Protein AF-A0A380BJI6-F1 (afdb_monomer_lite)

Sequence (217 aa):
MNLPAFIRQFYQIQSCYGITYAREGDQVRLEYCRLKLEKDSLHIAETGMATSWQELSKKLEPKVPIALQVGGKQVLVKEVNYISEIGTAEILEIFPNFSEESFYFSVHKGQHMSWVALVRRNVVDQLIEEITASGNTVVQLYIGPFVYNAVLSQINKYNGHYIVDGHTIQIDKETKEWLSYSYSRGAIEKIYNKDRNTGYRSAISGSVCSRFLLSDV

Organism: Sphingobacterium spiritivorum (NCBI:txid258)

Structure (mmCIF, N/CA/C/O backbone):
data_AF-A0A380BJI6-F1
#
_entry.id   AF-A0A380BJI6-F1
#
loop_
_atom_site.group_PDB
_atom_site.id
_atom_site.type_symbol
_atom_site.label_atom_id
_atom_site.label_alt_id
_atom_site.label_comp_id
_atom_site.label_asym_id
_atom_site.label_entity_id
_atom_site.label_seq_id
_atom_site.pdbx_PDB_ins_code
_atom_site.Cartn_x
_atom_site.Cartn_y
_atom_site.Cartn_z
_atom_site.occupancy
_atom_site.B_iso_or_equiv
_atom_site.auth_seq_id
_atom_site.auth_comp_id
_atom_site.auth_asym_id
_atom_site.auth_atom_id
_atom_site.pdbx_PDB_model_num
ATOM 1 N N . MET A 1 1 ? 2.911 23.820 7.865 1.00 39.47 1 MET A N 1
ATOM 2 C CA . MET A 1 1 ? 2.560 24.800 8.918 1.00 39.47 1 MET A CA 1
ATOM 3 C C . MET A 1 1 ? 2.493 24.011 10.219 1.00 39.47 1 MET A C 1
ATOM 5 O O . MET A 1 1 ? 1.664 23.122 10.299 1.00 39.47 1 MET A O 1
ATOM 9 N N . ASN A 1 2 ? 3.415 24.218 11.166 1.00 44.91 2 ASN A N 1
ATOM 10 C CA . ASN A 1 2 ? 3.464 23.406 12.389 1.00 44.91 2 ASN A CA 1
ATOM 11 C C . ASN A 1 2 ? 2.309 23.788 13.321 1.00 44.91 2 ASN A C 1
ATOM 13 O O . ASN A 1 2 ? 2.279 24.902 13.841 1.00 44.91 2 ASN A O 1
ATOM 17 N N . LEU A 1 3 ? 1.361 22.870 13.517 1.00 48.94 3 LEU A N 1
ATOM 18 C CA . LEU A 1 3 ? 0.283 23.046 14.485 1.00 48.94 3 LEU A CA 1
ATOM 19 C C . LEU A 1 3 ? 0.845 23.027 15.920 1.00 48.94 3 LEU A C 1
ATOM 21 O O . LEU A 1 3 ? 1.650 22.145 16.238 1.00 48.94 3 LEU A O 1
ATOM 25 N N . PRO A 1 4 ? 0.410 23.952 16.797 1.00 62.53 4 PRO A N 1
ATOM 26 C CA . PRO A 1 4 ? 0.729 23.925 18.222 1.00 62.53 4 PRO A CA 1
ATOM 27 C C . PRO A 1 4 ? 0.398 22.568 18.862 1.00 62.53 4 PRO A C 1
ATOM 29 O O . PRO A 1 4 ? -0.641 21.979 18.564 1.00 62.53 4 PRO A O 1
ATOM 32 N N . ALA A 1 5 ? 1.242 22.095 19.785 1.00 58.75 5 ALA A N 1
ATOM 33 C CA . ALA A 1 5 ? 1.109 20.776 20.421 1.00 58.75 5 ALA A CA 1
ATOM 34 C C . ALA A 1 5 ? -0.268 20.528 21.071 1.00 58.75 5 ALA A C 1
ATOM 36 O O . ALA A 1 5 ? -0.782 19.415 21.012 1.00 58.75 5 ALA A O 1
ATOM 37 N N . PHE A 1 6 ? -0.909 21.567 21.617 1.00 53.50 6 PHE A N 1
ATOM 38 C CA . PHE A 1 6 ? -2.250 21.443 22.197 1.00 53.50 6 PHE A CA 1
ATOM 39 C C . PHE A 1 6 ? -3.331 21.164 21.139 1.00 53.50 6 PHE A C 1
ATOM 41 O O . PHE A 1 6 ? -4.302 20.480 21.431 1.00 53.50 6 PHE A O 1
ATOM 48 N N . ILE A 1 7 ? -3.160 21.656 19.904 1.00 52.75 7 ILE A N 1
ATOM 49 C CA . ILE A 1 7 ? -4.093 21.400 18.798 1.00 52.75 7 ILE A CA 1
ATOM 50 C C . ILE A 1 7 ? -3.906 19.973 18.284 1.00 52.75 7 ILE A C 1
ATOM 52 O O . ILE A 1 7 ? -4.894 19.299 18.009 1.00 52.75 7 ILE A O 1
ATOM 56 N N . ARG A 1 8 ? -2.661 19.473 18.234 1.00 54.00 8 ARG A N 1
ATOM 57 C CA . ARG A 1 8 ? -2.361 18.086 17.830 1.00 54.00 8 ARG A CA 1
ATOM 58 C C . ARG A 1 8 ? -3.157 17.067 18.646 1.00 54.00 8 ARG A C 1
ATOM 60 O O . ARG A 1 8 ? -3.668 16.115 18.071 1.00 54.00 8 ARG A O 1
ATOM 67 N N . GLN A 1 9 ? -3.350 17.312 19.943 1.00 51.47 9 GLN A N 1
ATOM 68 C CA . GLN A 1 9 ? -4.112 16.427 20.831 1.00 51.47 9 GLN A CA 1
ATOM 69 C C . GLN A 1 9 ? -5.594 16.273 20.430 1.00 51.47 9 GLN A C 1
ATOM 71 O O . GLN A 1 9 ? -6.183 15.225 20.682 1.00 51.47 9 GLN A O 1
ATOM 76 N N . PHE A 1 10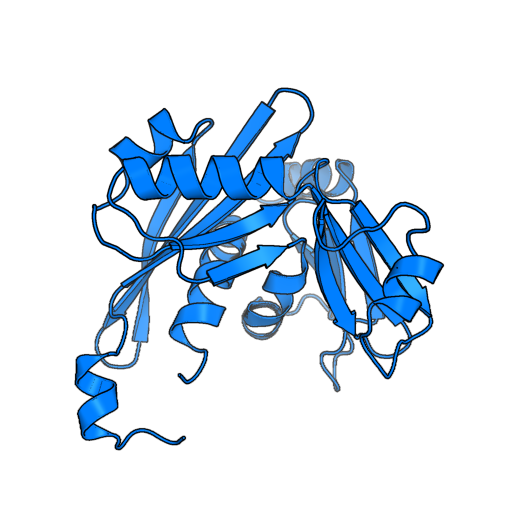 ? -6.191 17.270 19.764 1.00 52.81 10 PHE A N 1
ATOM 77 C CA . PHE A 1 10 ? -7.581 17.211 19.283 1.00 52.81 10 PHE A CA 1
ATOM 78 C C . PHE A 1 10 ? -7.733 16.550 17.904 1.00 52.81 10 PHE A C 1
ATOM 80 O O . PHE A 1 10 ? -8.835 16.132 17.557 1.00 52.81 10 PHE A O 1
ATOM 87 N N . TYR A 1 11 ? -6.648 16.435 17.130 1.00 58.66 11 TYR A N 1
ATOM 88 C CA . TYR A 1 11 ? -6.638 15.827 15.789 1.00 58.66 11 TYR A CA 1
ATOM 89 C C . TYR A 1 11 ? -5.866 14.502 15.731 1.00 58.66 11 TYR A C 1
ATOM 91 O O . TYR A 1 11 ? -5.755 13.894 14.666 1.00 58.66 11 TYR A O 1
ATOM 99 N N . GLN A 1 12 ? -5.331 14.036 16.862 1.00 69.19 12 GLN A N 1
ATOM 100 C CA . GLN A 1 12 ? -4.579 12.793 16.923 1.00 69.19 12 GLN A CA 1
ATOM 101 C C . GLN A 1 12 ? -5.522 11.606 16.749 1.00 69.19 12 GLN A C 1
ATOM 103 O O . GLN A 1 12 ? -6.410 11.351 17.568 1.00 69.19 12 GLN A O 1
ATOM 108 N N . ILE A 1 13 ? -5.308 10.865 15.669 1.00 76.12 13 ILE A N 1
ATOM 109 C CA . ILE A 1 13 ? -6.070 9.665 15.356 1.00 76.12 13 ILE A CA 1
ATOM 110 C C . ILE A 1 13 ? -5.720 8.597 16.392 1.00 76.12 13 ILE A C 1
ATOM 112 O O . ILE A 1 13 ? -4.621 8.054 16.405 1.00 76.12 13 ILE A O 1
ATOM 116 N N . GLN A 1 14 ? -6.672 8.302 17.276 1.00 85.56 14 GLN A N 1
ATOM 117 C CA . GLN A 1 14 ? -6.492 7.329 18.360 1.00 85.56 14 GLN A CA 1
ATOM 118 C C . GLN A 1 14 ? -6.626 5.883 17.874 1.00 85.56 14 GLN A C 1
ATOM 120 O O . GLN A 1 14 ? -6.184 4.947 18.535 1.00 85.56 14 GLN A O 1
ATOM 125 N N . SER A 1 15 ? -7.259 5.674 16.719 1.00 89.38 15 SER A N 1
ATOM 126 C CA . SER A 1 15 ? -7.380 4.360 16.101 1.00 89.38 15 SER A CA 1
ATOM 127 C C . SER A 1 15 ? -7.515 4.476 14.593 1.00 89.38 15 SER A C 1
ATOM 129 O O . SER A 1 15 ? -8.185 5.377 14.098 1.00 89.38 15 SER A O 1
ATOM 131 N N . CYS A 1 16 ? -6.903 3.545 13.874 1.00 91.62 16 CYS A N 1
ATOM 132 C CA . CYS A 1 16 ? -6.998 3.437 12.426 1.00 91.62 16 CYS A CA 1
ATOM 133 C C . CYS A 1 16 ? -7.040 1.954 12.039 1.00 91.62 16 CYS A C 1
ATOM 135 O O . CYS A 1 16 ? -6.531 1.100 12.774 1.00 91.62 16 CYS A O 1
ATOM 137 N N . TYR A 1 17 ? -7.655 1.656 10.899 1.00 93.44 17 TYR A N 1
ATOM 138 C CA . TYR A 1 17 ? -7.498 0.380 10.214 1.00 93.44 17 TYR A CA 1
ATOM 139 C C . TYR A 1 17 ? -6.488 0.532 9.080 1.00 93.44 17 TYR A C 1
ATOM 141 O O . TYR A 1 17 ? -6.656 1.365 8.195 1.00 93.44 17 TYR A O 1
ATOM 149 N N . GLY A 1 18 ? -5.468 -0.314 9.059 1.00 92.81 18 GLY A N 1
ATOM 150 C CA . GLY A 1 18 ? -4.671 -0.552 7.869 1.00 92.81 18 GLY A CA 1
ATOM 151 C C . GLY A 1 18 ? -5.286 -1.716 7.116 1.00 92.81 18 GLY A C 1
ATOM 152 O O . GLY A 1 18 ? -5.509 -2.770 7.710 1.00 92.81 18 GLY A O 1
ATOM 153 N N . ILE A 1 19 ? -5.587 -1.524 5.836 1.00 93.62 19 ILE A N 1
ATOM 154 C CA . ILE A 1 19 ? -6.207 -2.536 4.982 1.00 93.62 19 ILE A CA 1
ATOM 155 C C . ILE A 1 19 ? -5.328 -2.752 3.760 1.00 93.62 19 ILE A C 1
ATOM 157 O O . ILE A 1 19 ? -4.955 -1.802 3.083 1.00 93.62 19 ILE A O 1
ATOM 161 N N . THR A 1 20 ? -5.016 -4.008 3.469 1.00 91.94 20 THR A N 1
ATOM 162 C CA . THR A 1 20 ? -4.341 -4.440 2.242 1.00 91.94 20 THR A CA 1
ATOM 163 C C . THR A 1 20 ? -5.366 -5.093 1.328 1.00 91.94 20 THR A C 1
ATOM 165 O O . THR A 1 20 ? -5.926 -6.132 1.673 1.00 91.94 20 THR A O 1
ATOM 168 N N . TYR A 1 21 ? -5.615 -4.488 0.169 1.00 93.44 21 TYR A N 1
ATOM 169 C CA . TYR A 1 21 ? -6.452 -5.030 -0.896 1.00 93.44 21 TYR A CA 1
ATOM 170 C C . TYR A 1 21 ? -5.574 -5.612 -2.001 1.00 93.44 21 TYR A C 1
ATOM 172 O O . TYR A 1 21 ? -4.863 -4.889 -2.701 1.00 93.44 21 TYR A O 1
ATOM 180 N N . ALA A 1 22 ? -5.656 -6.924 -2.196 1.00 9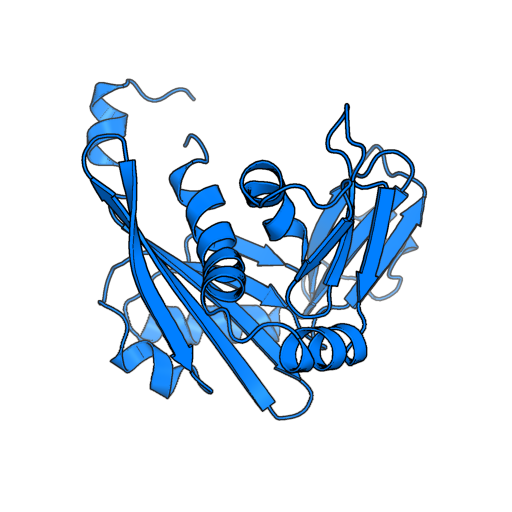0.62 22 ALA A N 1
ATOM 181 C CA . ALA A 1 22 ? -4.960 -7.626 -3.262 1.00 90.62 22 ALA A CA 1
ATOM 182 C C . ALA A 1 22 ? -5.947 -8.435 -4.104 1.00 90.62 22 ALA A C 1
ATOM 184 O O . ALA A 1 22 ? -6.807 -9.138 -3.572 1.00 90.62 22 ALA A O 1
ATOM 185 N N . ARG A 1 23 ? -5.793 -8.368 -5.428 1.00 88.06 23 ARG A N 1
ATOM 186 C CA . ARG A 1 23 ? -6.525 -9.221 -6.369 1.00 88.06 23 ARG A CA 1
ATOM 187 C C . ARG A 1 23 ? -5.568 -10.163 -7.084 1.00 88.06 23 ARG A C 1
ATOM 189 O O . ARG A 1 23 ? -4.557 -9.737 -7.641 1.00 88.06 23 ARG A O 1
ATOM 196 N N . GLU A 1 24 ? -5.931 -11.438 -7.103 1.00 82.62 24 GLU A N 1
ATOM 197 C CA . GLU A 1 24 ? -5.179 -12.535 -7.701 1.00 82.62 24 GLU A CA 1
ATOM 198 C C . GLU A 1 24 ? -6.067 -13.285 -8.704 1.00 82.62 24 GLU A C 1
ATOM 200 O O . GLU A 1 24 ? -6.676 -14.307 -8.390 1.00 82.62 24 GLU A O 1
ATOM 205 N N . GLY A 1 25 ? -6.162 -12.766 -9.933 1.00 82.06 25 GLY A N 1
ATOM 206 C CA . GLY A 1 25 ? -7.168 -13.236 -10.893 1.00 82.06 25 GLY A CA 1
ATOM 207 C C . GLY A 1 25 ? -8.563 -12.822 -10.428 1.00 82.06 25 GLY A C 1
ATOM 208 O O . GLY A 1 25 ? -8.782 -11.644 -10.155 1.00 82.06 25 GLY A O 1
ATOM 209 N N . ASP A 1 26 ? -9.470 -13.784 -10.275 1.00 84.06 26 ASP A N 1
ATOM 210 C CA . ASP A 1 26 ? -10.835 -13.520 -9.798 1.00 84.06 26 ASP A CA 1
ATOM 211 C C . ASP A 1 26 ? -10.943 -13.485 -8.266 1.00 84.06 26 ASP A C 1
ATOM 213 O O . ASP A 1 26 ? -11.976 -13.111 -7.713 1.00 84.06 26 ASP A O 1
ATOM 217 N N . GLN A 1 27 ? -9.876 -13.863 -7.555 1.00 87.50 27 GLN A N 1
ATOM 218 C CA . GLN A 1 27 ? -9.874 -13.896 -6.098 1.00 87.50 27 GLN A CA 1
ATOM 219 C C . GLN A 1 27 ? -9.461 -12.546 -5.522 1.00 87.50 27 GLN A C 1
ATOM 221 O O . GLN A 1 27 ? -8.402 -12.008 -5.849 1.00 87.50 27 GLN A O 1
ATOM 226 N N . VAL A 1 28 ? -10.288 -12.019 -4.623 1.00 90.94 28 VAL A N 1
ATOM 227 C CA . VAL A 1 28 ? -9.968 -10.854 -3.799 1.00 90.94 28 VAL A CA 1
ATOM 228 C C . VAL A 1 28 ? -9.528 -11.335 -2.424 1.00 90.94 28 VAL A C 1
ATOM 230 O O . VAL A 1 28 ? -10.147 -12.210 -1.820 1.00 90.94 28 VAL A O 1
ATOM 233 N N . ARG A 1 29 ? -8.455 -10.731 -1.921 1.00 90.75 29 ARG A N 1
ATOM 234 C CA . ARG A 1 29 ? -7.986 -10.894 -0.554 1.00 90.75 29 ARG A CA 1
ATOM 235 C C . ARG A 1 29 ? -7.866 -9.524 0.088 1.00 90.75 29 ARG A C 1
ATOM 237 O O . ARG A 1 29 ? -7.167 -8.647 -0.414 1.00 90.75 29 ARG A O 1
ATOM 244 N N . LEU A 1 30 ? -8.542 -9.385 1.215 1.00 92.06 30 LEU A N 1
ATOM 245 C CA . LEU A 1 30 ? -8.452 -8.246 2.102 1.00 92.06 30 LEU A CA 1
ATOM 246 C C . LEU A 1 30 ? -7.822 -8.712 3.406 1.00 92.06 30 LEU A C 1
ATOM 248 O O . LEU A 1 30 ? -8.355 -9.600 4.068 1.00 92.06 30 LEU A O 1
ATOM 252 N N . GLU A 1 31 ? -6.709 -8.105 3.779 1.00 91.31 31 GLU A N 1
ATOM 253 C CA . GLU A 1 31 ? -6.114 -8.262 5.104 1.00 91.31 31 GLU A CA 1
ATOM 254 C C . GLU A 1 31 ? -6.290 -6.941 5.848 1.00 91.31 31 GLU A C 1
ATOM 256 O O . GLU A 1 31 ? -6.207 -5.875 5.235 1.00 91.31 31 GLU A O 1
ATOM 261 N N . TYR A 1 32 ? -6.576 -6.995 7.148 1.00 92.00 32 TYR A N 1
ATOM 262 C CA . TYR A 1 32 ? -6.718 -5.785 7.950 1.00 92.00 32 TYR A CA 1
ATOM 263 C C . TYR A 1 32 ? -6.049 -5.909 9.314 1.00 92.00 32 TYR A C 1
ATOM 265 O O . TYR A 1 32 ? -5.904 -6.995 9.880 1.00 92.00 32 TYR A O 1
ATOM 273 N N . CYS A 1 33 ? -5.646 -4.760 9.845 1.00 91.69 33 CYS A N 1
ATOM 274 C CA . CYS A 1 33 ? -5.093 -4.603 11.179 1.00 91.69 33 CYS A CA 1
ATOM 275 C C . CYS A 1 33 ? -5.597 -3.287 11.752 1.00 91.69 33 CYS A C 1
ATOM 277 O O . CYS A 1 33 ? -5.439 -2.236 11.133 1.00 91.69 33 CYS A O 1
ATOM 279 N N . ARG A 1 34 ? -6.200 -3.346 12.933 1.00 92.31 34 ARG A N 1
ATOM 280 C CA . ARG A 1 34 ? -6.577 -2.170 13.695 1.00 92.31 34 ARG A CA 1
ATOM 281 C C . ARG A 1 34 ? -5.482 -1.848 14.685 1.00 92.31 34 ARG A C 1
ATOM 283 O O . ARG A 1 34 ? -5.206 -2.643 15.586 1.00 92.31 34 ARG A O 1
ATOM 290 N N . LEU A 1 35 ? -4.931 -0.651 14.567 1.00 89.06 35 LEU A N 1
ATOM 291 C CA . LEU A 1 35 ? -4.070 -0.096 15.596 1.00 89.06 35 LEU A CA 1
ATOM 292 C C . LEU A 1 35 ? -4.864 0.867 16.479 1.00 89.06 35 LEU A C 1
ATOM 294 O O . LEU A 1 35 ? -5.764 1.578 16.015 1.00 89.06 35 LEU A O 1
ATOM 298 N N . LYS A 1 36 ? -4.527 0.868 17.766 1.00 89.50 36 LYS A N 1
ATOM 299 C CA . LYS A 1 36 ? -4.969 1.855 18.748 1.00 89.50 36 LYS A CA 1
ATOM 300 C C . LYS A 1 36 ? -3.752 2.473 19.410 1.00 89.50 36 LYS A C 1
ATOM 302 O O . LYS A 1 36 ? -2.825 1.757 19.783 1.00 89.50 36 LYS A O 1
ATOM 307 N N . LEU A 1 37 ? -3.764 3.790 19.534 1.00 84.75 37 LEU A N 1
ATOM 308 C CA . LEU A 1 37 ? -2.822 4.506 20.369 1.00 84.75 37 LEU A CA 1
ATOM 309 C C . LEU A 1 37 ? -3.420 4.585 21.772 1.00 84.75 37 LEU A C 1
ATOM 311 O O . LEU A 1 37 ? -4.506 5.128 21.959 1.00 84.75 37 LEU A O 1
ATOM 315 N N . GLU A 1 38 ? -2.729 4.016 22.752 1.00 84.94 38 GLU A N 1
ATOM 316 C CA . GLU A 1 38 ? -3.106 4.136 24.157 1.00 84.94 38 GLU A CA 1
ATOM 317 C C . GLU A 1 38 ? -1.931 4.764 24.901 1.00 84.94 38 GLU A C 1
ATOM 319 O O . GLU A 1 38 ? -0.875 4.151 25.049 1.00 84.94 38 GLU A O 1
ATOM 324 N N . LYS A 1 39 ? -2.108 6.012 25.352 1.00 80.56 39 LYS A N 1
ATOM 325 C CA . LYS A 1 39 ? -1.018 6.855 25.870 1.00 80.56 39 LYS A CA 1
ATOM 326 C C . LYS A 1 39 ? 0.067 7.029 24.796 1.00 80.56 39 LYS A C 1
ATOM 328 O O . LYS A 1 39 ? -0.208 7.644 23.774 1.00 80.56 39 LYS A O 1
ATOM 333 N N . ASP A 1 40 ? 1.240 6.435 25.006 1.00 78.31 40 ASP A N 1
ATOM 334 C CA . ASP A 1 40 ? 2.404 6.521 24.119 1.00 78.31 40 ASP A CA 1
ATOM 335 C C . ASP A 1 40 ? 2.766 5.162 23.491 1.00 78.31 40 ASP A C 1
ATOM 337 O O . ASP A 1 40 ? 3.863 4.987 22.959 1.00 78.31 40 ASP A O 1
ATOM 341 N N . SER A 1 41 ? 1.866 4.172 23.558 1.00 78.31 41 SER A N 1
ATOM 342 C CA . SER A 1 41 ? 2.081 2.847 22.972 1.00 78.31 41 SER A CA 1
ATOM 343 C C . SER A 1 41 ? 1.045 2.501 21.908 1.00 78.31 41 SER A C 1
ATOM 345 O O . SER A 1 41 ? -0.158 2.713 22.066 1.00 78.31 41 SER A O 1
ATOM 347 N N . LEU A 1 42 ? 1.532 1.935 20.801 1.00 82.50 42 LEU A N 1
ATOM 348 C CA . LEU A 1 42 ? 0.699 1.355 19.755 1.00 82.50 42 LEU A CA 1
ATOM 349 C C . LEU A 1 42 ? 0.322 -0.078 20.126 1.00 82.50 42 LEU A C 1
ATOM 351 O O . LEU A 1 42 ? 1.186 -0.924 20.357 1.00 82.50 42 LEU A O 1
ATOM 355 N N . HIS A 1 43 ? -0.975 -0.356 20.111 1.00 84.62 43 HIS A N 1
ATOM 356 C CA . HIS A 1 43 ? -1.539 -1.672 20.358 1.00 84.62 43 HIS A CA 1
ATOM 357 C C . HIS A 1 43 ? -2.237 -2.190 19.107 1.00 84.62 43 HIS A C 1
ATOM 359 O O . HIS A 1 43 ? -3.022 -1.481 18.474 1.00 84.62 43 HIS A O 1
ATOM 365 N N . ILE A 1 44 ? -1.979 -3.453 18.771 1.00 87.88 44 ILE A N 1
ATOM 366 C CA . ILE A 1 44 ? -2.776 -4.178 17.783 1.00 87.88 44 ILE A CA 1
ATOM 367 C C . ILE A 1 44 ? -4.074 -4.583 18.479 1.00 87.88 44 ILE A C 1
ATOM 369 O O . ILE A 1 44 ? -4.079 -5.482 19.316 1.00 87.88 44 ILE A O 1
ATOM 373 N N . ALA A 1 45 ? -5.162 -3.890 18.155 1.00 90.62 45 ALA A N 1
ATOM 374 C CA . ALA A 1 45 ? -6.472 -4.146 18.740 1.00 90.62 45 ALA A CA 1
ATOM 375 C C . ALA A 1 45 ? -7.187 -5.308 18.043 1.00 90.62 45 ALA A C 1
ATOM 377 O O . ALA A 1 45 ? -7.904 -6.071 18.683 1.00 90.62 45 ALA A O 1
ATOM 378 N N . GLU A 1 46 ? -7.002 -5.436 16.730 1.00 89.62 46 GLU A N 1
ATOM 379 C CA . GLU A 1 46 ? -7.676 -6.452 15.928 1.00 89.62 46 GLU A CA 1
ATOM 380 C C . GLU A 1 46 ? -6.882 -6.745 14.656 1.00 89.62 46 GLU A C 1
ATOM 382 O O . GLU A 1 46 ? -6.241 -5.856 14.099 1.00 89.62 46 GLU A O 1
ATOM 387 N N . THR A 1 47 ? -6.948 -7.981 14.168 1.00 91.00 47 THR A N 1
ATOM 388 C CA . THR A 1 47 ? -6.463 -8.346 12.833 1.00 91.00 47 THR A CA 1
ATOM 389 C C . THR A 1 47 ? -7.392 -9.374 12.223 1.00 91.00 47 THR A C 1
ATOM 391 O O . THR A 1 47 ? -8.032 -10.140 12.946 1.00 91.00 47 THR A O 1
ATOM 394 N N . GLY A 1 48 ? -7.427 -9.444 10.901 1.00 89.56 48 GLY A N 1
ATOM 395 C CA . GLY A 1 48 ? -8.191 -10.482 10.241 1.00 89.56 48 GLY A CA 1
ATOM 396 C C . GLY A 1 48 ? -8.076 -10.437 8.733 1.00 89.56 48 GLY A C 1
ATOM 397 O O . GLY A 1 48 ? -7.255 -9.722 8.156 1.00 89.56 48 GLY A O 1
ATOM 398 N N . MET A 1 49 ? -8.922 -11.247 8.104 1.00 90.88 49 MET A N 1
ATOM 399 C CA . MET A 1 49 ? -9.019 -11.342 6.658 1.00 90.88 49 MET A CA 1
ATOM 400 C C . MET A 1 49 ? -10.481 -11.372 6.220 1.00 90.88 49 MET A C 1
ATOM 402 O O . MET A 1 49 ? -11.384 -11.733 6.988 1.00 90.88 49 MET A O 1
ATOM 406 N N . ALA A 1 50 ? -10.688 -11.005 4.966 1.00 93.69 50 ALA A N 1
ATOM 407 C CA . ALA A 1 50 ? -11.946 -11.127 4.260 1.00 93.69 50 ALA A CA 1
ATOM 408 C C . ALA A 1 50 ? -11.681 -11.388 2.774 1.00 93.69 50 ALA A C 1
ATOM 410 O O . ALA A 1 50 ? -10.611 -11.084 2.242 1.00 93.69 50 ALA A O 1
ATOM 411 N N . THR A 1 51 ? -12.675 -11.945 2.099 1.00 94.19 51 THR A N 1
ATOM 412 C CA . THR A 1 51 ? -12.617 -12.236 0.656 1.00 94.19 51 THR A CA 1
ATOM 413 C C . THR A 1 51 ? -13.379 -11.213 -0.185 1.00 94.19 51 THR A C 1
ATOM 415 O O . THR A 1 51 ? -13.329 -11.241 -1.410 1.00 94.19 51 THR A O 1
ATOM 418 N N . SER A 1 52 ? -14.083 -10.286 0.466 1.00 93.50 52 SER A N 1
ATOM 419 C CA . SER A 1 52 ? -14.842 -9.212 -0.175 1.00 93.50 52 SER A CA 1
ATOM 420 C C . SER A 1 52 ? -15.019 -8.024 0.772 1.00 93.50 52 SER A C 1
ATOM 422 O O . SER A 1 52 ? -14.958 -8.181 1.998 1.00 93.50 52 SER A O 1
ATOM 424 N N . TRP A 1 53 ? -15.266 -6.834 0.219 1.00 92.69 53 TRP A N 1
ATOM 425 C CA . TRP A 1 53 ? -15.549 -5.646 1.027 1.00 92.69 53 TRP A CA 1
ATOM 426 C C . TRP A 1 53 ? -16.851 -5.793 1.829 1.00 92.69 53 TRP A C 1
ATOM 428 O O . TRP A 1 53 ? -16.944 -5.363 2.976 1.00 92.69 53 TRP A O 1
ATOM 438 N N . GLN A 1 54 ? -17.847 -6.476 1.268 1.00 92.75 54 GLN A N 1
ATOM 439 C CA . GLN A 1 54 ? -19.131 -6.746 1.917 1.00 92.75 54 GLN A CA 1
ATOM 440 C C . GLN A 1 54 ? -18.972 -7.633 3.160 1.00 92.75 54 GLN A C 1
ATOM 442 O O . GLN A 1 54 ? -19.733 -7.507 4.118 1.00 92.75 54 GLN A O 1
ATOM 447 N N . GLU A 1 55 ? -17.998 -8.545 3.154 1.00 94.88 55 GLU A N 1
ATOM 448 C CA . GLU A 1 55 ? -17.649 -9.345 4.327 1.00 94.88 55 GLU A CA 1
ATOM 449 C C . GLU A 1 55 ? -16.865 -8.513 5.351 1.00 94.88 55 GLU A C 1
ATOM 451 O O . GLU A 1 55 ? -17.159 -8.577 6.545 1.00 94.88 55 GLU A O 1
ATOM 456 N N . LEU A 1 56 ? -15.887 -7.724 4.892 1.00 95.00 56 LEU A N 1
ATOM 457 C CA . LEU A 1 56 ? -15.031 -6.930 5.772 1.00 95.00 56 LEU A CA 1
ATOM 458 C C . LEU A 1 56 ? -15.796 -5.812 6.484 1.00 95.00 56 LEU A C 1
ATOM 460 O O . LEU A 1 56 ? -15.669 -5.669 7.694 1.00 95.00 56 LEU A O 1
ATOM 464 N N . SER A 1 57 ? -16.625 -5.058 5.764 1.00 93.94 57 SER A N 1
ATOM 465 C CA . SER A 1 57 ? -17.366 -3.906 6.303 1.00 93.94 57 SER A CA 1
ATOM 466 C C . SER A 1 57 ? -18.290 -4.269 7.468 1.00 93.94 57 SER A C 1
ATOM 468 O O . SER A 1 57 ? -18.512 -3.448 8.348 1.00 93.94 57 SER A O 1
ATOM 470 N N . LYS A 1 58 ? -18.763 -5.521 7.545 1.00 93.69 58 LYS A N 1
ATOM 471 C CA . LYS A 1 58 ? -19.539 -6.037 8.688 1.00 93.69 58 LYS A CA 1
ATOM 472 C C . LYS A 1 58 ? -18.708 -6.229 9.961 1.00 93.69 58 LYS A C 1
ATOM 474 O O . LYS A 1 58 ? -19.283 -6.327 11.040 1.00 93.69 58 LYS A O 1
ATOM 479 N N . LYS A 1 59 ? -17.385 -6.353 9.826 1.00 92.81 59 LYS A N 1
ATOM 480 C CA . LYS A 1 59 ? -16.430 -6.536 10.930 1.00 92.81 59 LYS A CA 1
ATOM 481 C C . LYS A 1 59 ? -15.837 -5.203 11.390 1.00 92.81 59 LYS A C 1
ATOM 483 O O . LYS A 1 59 ? -15.439 -5.087 12.542 1.00 92.81 59 LYS A O 1
ATOM 488 N N . LEU A 1 60 ? -15.771 -4.207 10.503 1.00 92.81 60 LEU A N 1
ATOM 489 C CA . LEU A 1 60 ? -15.169 -2.914 10.812 1.00 92.81 60 LEU A CA 1
ATOM 490 C C . LEU A 1 60 ? -16.078 -2.060 11.697 1.00 92.81 60 LEU A C 1
ATOM 492 O O . LEU A 1 60 ? -17.286 -1.960 11.495 1.00 92.81 60 LEU A O 1
ATOM 496 N N . GLU A 1 61 ? -15.458 -1.371 12.649 1.00 90.44 61 GLU A N 1
ATOM 497 C CA . GLU A 1 61 ? -16.134 -0.313 13.397 1.00 90.44 61 GLU A CA 1
ATOM 498 C C . GLU A 1 61 ? -16.342 0.908 12.477 1.00 90.44 61 GLU A C 1
ATOM 500 O O . GLU A 1 61 ? -15.377 1.378 11.853 1.00 90.44 61 GLU A O 1
ATOM 505 N N . PRO A 1 62 ? -17.574 1.437 12.365 1.00 86.31 62 PRO A N 1
ATOM 506 C CA . PRO A 1 62 ? -17.858 2.585 11.511 1.00 86.31 62 PRO A CA 1
ATOM 507 C C . PRO A 1 62 ? -17.105 3.830 11.994 1.00 86.31 62 PRO A C 1
ATOM 509 O O . PRO A 1 62 ? -16.796 3.963 13.177 1.00 86.31 62 PRO A O 1
ATOM 512 N N . LYS A 1 63 ? -16.837 4.776 11.083 1.00 86.19 63 LYS A N 1
ATOM 513 C CA . LYS A 1 63 ? -16.135 6.052 11.347 1.00 86.19 63 LYS A CA 1
ATOM 514 C C . LYS A 1 63 ? -14.678 5.945 11.815 1.00 86.19 63 LYS A C 1
ATOM 516 O O . LYS A 1 63 ? -14.031 6.977 11.981 1.00 86.19 63 LYS A O 1
ATOM 521 N N . VAL A 1 64 ? -14.128 4.745 11.992 1.00 89.94 64 VAL A N 1
ATOM 522 C CA . VAL A 1 64 ? -12.679 4.585 12.164 1.00 89.94 64 VAL A CA 1
ATOM 523 C C . VAL A 1 64 ? -12.010 4.821 10.802 1.00 89.94 64 VAL A C 1
ATOM 525 O O . VAL A 1 64 ? -12.445 4.216 9.812 1.00 89.94 64 VAL A O 1
ATOM 528 N N . PRO A 1 65 ? -10.992 5.698 10.719 1.00 91.75 65 PRO A N 1
ATOM 529 C CA . PRO A 1 65 ? -10.296 5.981 9.470 1.00 91.75 65 PRO A CA 1
ATOM 530 C C . PRO A 1 65 ? -9.544 4.755 8.948 1.00 91.75 65 PRO A C 1
ATOM 532 O O . PRO A 1 65 ? -9.099 3.903 9.722 1.00 91.75 65 PRO A O 1
ATOM 535 N N . ILE A 1 66 ? -9.396 4.691 7.626 1.00 93.56 66 ILE A N 1
ATOM 536 C CA . ILE A 1 66 ? -8.722 3.607 6.917 1.00 93.56 66 ILE A CA 1
ATOM 537 C C . ILE A 1 66 ? -7.502 4.150 6.172 1.00 93.56 66 ILE A C 1
ATOM 539 O O . ILE A 1 66 ? -7.610 5.044 5.332 1.00 93.56 66 ILE A O 1
ATOM 543 N N . ALA A 1 67 ? -6.348 3.549 6.433 1.00 93.12 67 ALA A N 1
ATOM 544 C CA . ALA A 1 67 ? -5.211 3.578 5.533 1.00 93.12 67 ALA A CA 1
ATOM 545 C C . ALA A 1 67 ? -5.308 2.353 4.609 1.00 93.12 67 ALA A C 1
ATOM 547 O O . ALA A 1 67 ? -5.342 1.212 5.071 1.00 93.12 67 ALA A O 1
ATOM 548 N N . LEU A 1 68 ? -5.395 2.585 3.304 1.00 94.06 68 LEU A N 1
ATOM 549 C CA . LEU A 1 68 ? -5.601 1.554 2.294 1.00 94.06 68 LEU A CA 1
ATOM 550 C C . LEU A 1 68 ? -4.316 1.336 1.501 1.00 94.06 68 LEU A C 1
ATOM 552 O O . LEU A 1 68 ? -3.742 2.276 0.961 1.00 94.06 68 LEU A O 1
ATOM 556 N N . GLN A 1 69 ? -3.891 0.089 1.375 1.00 94.31 69 GLN A N 1
ATOM 557 C CA . GLN A 1 69 ? -2.868 -0.331 0.435 1.00 94.31 69 GLN A CA 1
ATOM 558 C C . GLN A 1 69 ? -3.496 -1.194 -0.654 1.00 94.31 69 GLN A C 1
ATOM 560 O O . GLN A 1 69 ? -4.293 -2.086 -0.376 1.00 94.31 69 GLN A O 1
ATOM 565 N N . VAL A 1 70 ? -3.134 -0.915 -1.902 1.00 94.56 70 VAL A N 1
ATOM 566 C CA . VAL A 1 70 ? -3.553 -1.680 -3.074 1.00 94.56 70 VAL A CA 1
ATOM 567 C C . VAL A 1 70 ? -2.340 -2.428 -3.613 1.00 94.56 70 VAL A C 1
ATOM 569 O O . VAL A 1 70 ? -1.313 -1.821 -3.930 1.00 94.56 70 VAL A O 1
ATOM 572 N N . GLY A 1 71 ? -2.463 -3.750 -3.706 1.00 91.31 71 GLY A N 1
ATOM 573 C CA . GLY A 1 71 ? -1.424 -4.676 -4.152 1.00 91.31 71 GLY A CA 1
ATOM 574 C C . GLY A 1 71 ? -1.974 -5.800 -5.033 1.00 91.31 71 GLY A C 1
ATOM 575 O O . GLY A 1 71 ? -3.069 -5.697 -5.586 1.00 91.31 71 GLY A O 1
ATOM 576 N N . GLY A 1 72 ? -1.216 -6.890 -5.158 1.00 88.19 72 GLY A N 1
ATOM 577 C CA . GLY A 1 72 ? -1.552 -8.032 -6.018 1.00 88.19 72 GLY A CA 1
ATOM 578 C C . GLY A 1 72 ? -1.353 -7.755 -7.513 1.00 88.19 72 GLY A C 1
ATOM 579 O O . GLY A 1 72 ? -0.757 -6.751 -7.906 1.00 88.19 72 GLY A O 1
ATOM 580 N N . LYS A 1 73 ? -1.881 -8.637 -8.366 1.00 88.19 73 LYS A N 1
ATOM 581 C CA . LYS A 1 73 ? -1.667 -8.621 -9.831 1.00 88.19 73 LYS A CA 1
ATOM 582 C C . LYS A 1 73 ? -2.176 -7.386 -10.569 1.00 88.19 73 LYS A C 1
ATOM 584 O O . LYS A 1 73 ? -1.773 -7.145 -11.702 1.00 88.19 73 LYS A O 1
ATOM 589 N N . GLN A 1 74 ? -3.077 -6.627 -9.961 1.00 89.94 74 GLN A N 1
ATOM 590 C CA . GLN A 1 74 ? -3.585 -5.373 -10.523 1.00 89.94 74 GLN A CA 1
ATOM 591 C C . GLN A 1 74 ? -2.576 -4.220 -10.447 1.00 89.94 74 GLN A C 1
ATOM 593 O O . GLN A 1 74 ? -2.779 -3.198 -11.101 1.00 89.94 74 GLN A O 1
ATOM 598 N N . VAL A 1 75 ? -1.511 -4.377 -9.654 1.00 93.62 75 VAL A N 1
ATOM 599 C CA . VAL A 1 75 ? -0.436 -3.396 -9.531 1.00 93.62 75 VAL A CA 1
ATOM 600 C C . VAL A 1 75 ? 0.765 -3.863 -10.335 1.00 93.62 75 VAL A C 1
ATOM 602 O O . VAL A 1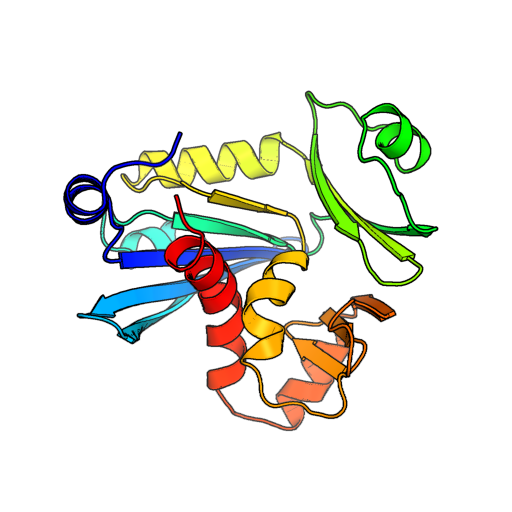 75 ? 1.338 -4.920 -10.071 1.00 93.62 75 VAL A O 1
ATOM 605 N N . LEU A 1 76 ? 1.175 -3.049 -11.302 1.00 94.00 76 LEU A N 1
ATOM 606 C CA . LEU A 1 76 ? 2.396 -3.278 -12.060 1.00 94.00 76 LEU A CA 1
ATOM 607 C C . LEU A 1 76 ? 3.547 -2.587 -11.334 1.00 94.00 76 LEU A C 1
ATOM 609 O O . LEU A 1 76 ? 3.479 -1.387 -11.099 1.00 94.00 76 LEU A O 1
ATOM 613 N N . VAL A 1 77 ? 4.601 -3.330 -10.991 1.00 94.56 77 VAL A N 1
ATOM 614 C CA . VAL A 1 77 ? 5.834 -2.769 -10.421 1.00 94.56 77 VAL A CA 1
ATOM 615 C C . VAL A 1 77 ? 6.982 -2.960 -11.403 1.00 94.56 77 VAL A C 1
ATOM 617 O O . VAL A 1 77 ? 7.218 -4.080 -11.855 1.00 94.56 77 VAL A O 1
ATOM 620 N N . LYS A 1 78 ? 7.698 -1.881 -11.725 1.00 94.38 78 LYS A N 1
ATOM 621 C CA . LYS A 1 78 ? 8.869 -1.906 -12.608 1.00 94.38 78 LYS A CA 1
ATOM 622 C C . LYS A 1 78 ? 10.092 -1.372 -11.873 1.00 94.38 78 LYS A C 1
ATOM 624 O O . LYS A 1 78 ? 10.029 -0.314 -11.253 1.00 94.38 78 LYS A O 1
ATOM 629 N N . GLU A 1 79 ? 11.178 -2.133 -11.936 1.00 94.88 79 GLU A N 1
ATOM 630 C CA . GLU A 1 79 ? 12.506 -1.697 -11.505 1.00 94.88 79 GLU A CA 1
ATOM 631 C C . GLU A 1 79 ? 13.156 -0.875 -12.617 1.00 94.88 79 GLU A C 1
ATOM 633 O O . GLU A 1 79 ? 13.049 -1.214 -13.799 1.00 94.88 79 GLU A O 1
ATOM 638 N N . VAL A 1 80 ? 13.791 0.223 -12.229 1.00 94.75 80 VAL A N 1
ATOM 639 C CA . VAL A 1 80 ? 14.447 1.179 -13.119 1.00 94.75 80 VAL A CA 1
ATOM 640 C C . VAL A 1 80 ? 15.729 1.688 -12.468 1.00 94.75 80 VAL A C 1
ATOM 642 O O . VAL A 1 80 ? 15.891 1.606 -11.247 1.00 94.75 80 VAL A O 1
ATOM 645 N N . ASN A 1 81 ? 16.628 2.245 -13.281 1.00 93.94 81 ASN A N 1
ATOM 646 C CA . ASN A 1 81 ? 17.789 2.973 -12.768 1.00 93.94 81 ASN A CA 1
ATOM 647 C C . ASN A 1 81 ? 17.338 4.068 -11.796 1.00 93.94 81 ASN A C 1
ATOM 649 O O . ASN A 1 81 ? 16.226 4.580 -11.916 1.00 93.94 81 ASN A O 1
ATOM 653 N N . TYR A 1 82 ? 18.196 4.419 -10.837 1.00 93.00 82 TYR A N 1
ATOM 654 C CA . TYR A 1 82 ? 17.882 5.437 -9.838 1.00 93.00 82 TYR A CA 1
ATOM 655 C C . TYR A 1 82 ? 17.331 6.726 -10.462 1.00 93.00 82 TYR A C 1
ATOM 657 O O . TYR A 1 82 ? 17.942 7.303 -11.361 1.00 93.00 82 TYR A O 1
ATOM 665 N N . ILE A 1 83 ? 16.199 7.193 -9.931 1.00 88.69 83 ILE A N 1
ATOM 666 C CA . ILE A 1 83 ? 15.533 8.413 -10.376 1.00 88.69 83 ILE A CA 1
ATOM 667 C C . ILE A 1 83 ? 15.667 9.483 -9.290 1.00 88.69 83 ILE A C 1
ATOM 669 O O . ILE A 1 83 ? 15.102 9.366 -8.196 1.00 88.69 83 ILE A O 1
ATOM 673 N N . SER A 1 84 ? 16.388 10.563 -9.595 1.00 85.12 84 SER A N 1
ATOM 674 C CA . SER A 1 84 ? 16.535 11.706 -8.688 1.00 85.12 84 SER A CA 1
ATOM 675 C C . SER A 1 84 ? 15.260 12.545 -8.594 1.00 85.12 84 SER A C 1
ATOM 677 O O . SER A 1 84 ? 14.901 12.965 -7.493 1.00 85.12 84 SER A O 1
ATOM 679 N N . GLU A 1 85 ? 14.526 12.715 -9.694 1.00 84.38 85 GLU A N 1
ATOM 680 C CA . GLU A 1 85 ? 13.330 13.562 -9.785 1.00 84.38 85 GLU A CA 1
ATOM 681 C C . GLU A 1 85 ? 12.098 12.746 -10.178 1.00 84.38 85 GLU A C 1
ATOM 683 O O . GLU A 1 85 ? 12.122 11.983 -11.133 1.00 84.38 85 GLU A O 1
ATOM 688 N N . ILE A 1 86 ? 11.014 12.871 -9.413 1.00 81.62 86 ILE A N 1
ATOM 689 C CA . ILE A 1 86 ? 9.767 12.164 -9.717 1.00 81.62 86 ILE A CA 1
ATOM 690 C C . ILE A 1 86 ? 8.863 13.140 -10.464 1.00 81.62 86 ILE A C 1
ATOM 692 O O . ILE A 1 86 ? 8.293 14.036 -9.840 1.00 81.62 86 ILE A O 1
ATOM 696 N N . GLY A 1 87 ? 8.732 12.947 -11.773 1.00 81.75 87 GLY A N 1
ATOM 697 C CA . GLY A 1 87 ? 7.857 13.731 -12.630 1.00 81.75 87 GLY A CA 1
ATOM 698 C C . GLY A 1 87 ? 7.103 12.869 -13.637 1.00 81.75 87 GLY A C 1
ATOM 699 O O . GLY A 1 87 ? 7.404 11.698 -13.872 1.00 81.75 87 GLY A O 1
ATOM 700 N N . THR A 1 88 ? 6.068 13.456 -14.228 1.00 83.94 88 THR A N 1
ATOM 701 C CA . THR A 1 88 ? 5.206 12.791 -15.214 1.00 83.94 88 THR A CA 1
ATOM 702 C C . THR A 1 88 ? 5.979 12.374 -16.466 1.00 83.94 88 THR A C 1
ATOM 704 O O . THR A 1 88 ? 5.667 11.339 -17.051 1.00 83.94 88 THR A O 1
ATOM 707 N N . ALA A 1 89 ? 7.012 13.131 -16.849 1.00 87.81 89 ALA A N 1
ATOM 708 C CA . ALA A 1 89 ? 7.875 12.803 -17.980 1.00 87.81 89 ALA A CA 1
ATOM 709 C C . ALA A 1 89 ? 8.625 11.481 -17.750 1.00 87.81 89 ALA A C 1
ATOM 711 O O . ALA A 1 89 ? 8.551 10.581 -18.584 1.00 87.81 89 ALA A O 1
ATOM 712 N N . GLU A 1 90 ? 9.243 11.311 -16.581 1.00 90.06 90 GLU A N 1
ATOM 713 C CA . GLU A 1 90 ? 9.961 10.089 -16.214 1.00 90.06 90 GLU A CA 1
ATOM 714 C C . GLU A 1 90 ? 9.000 8.897 -16.130 1.00 90.06 90 GLU A C 1
ATOM 716 O O . GLU A 1 90 ? 9.312 7.797 -16.585 1.00 90.06 90 GLU A O 1
ATOM 721 N N . ILE A 1 91 ? 7.790 9.102 -15.597 1.00 92.44 91 ILE A N 1
ATOM 722 C CA . ILE A 1 91 ? 6.773 8.043 -15.552 1.00 92.44 91 ILE A CA 1
ATOM 723 C C . ILE A 1 91 ? 6.337 7.628 -16.965 1.00 92.44 91 ILE A C 1
ATOM 725 O O . ILE A 1 91 ? 6.172 6.431 -17.208 1.00 92.44 91 ILE A O 1
ATOM 729 N N . LEU A 1 92 ? 6.198 8.571 -17.903 1.00 92.88 92 LEU A N 1
ATOM 730 C CA . LEU A 1 92 ? 5.862 8.286 -19.304 1.00 92.88 92 LEU A CA 1
ATOM 731 C C . LEU A 1 92 ? 6.962 7.497 -20.026 1.00 92.88 92 LEU A C 1
ATOM 733 O O . LEU A 1 92 ? 6.649 6.600 -20.808 1.00 92.88 92 LEU A O 1
ATOM 737 N N . GLU A 1 93 ? 8.239 7.756 -19.739 1.00 91.88 93 GLU A N 1
ATOM 738 C CA . GLU A 1 93 ? 9.346 6.958 -20.289 1.00 91.88 93 GLU A CA 1
ATOM 739 C C . GLU A 1 93 ? 9.296 5.498 -19.811 1.00 91.88 93 GLU A C 1
ATOM 741 O O . GLU A 1 93 ? 9.576 4.556 -20.558 1.00 91.88 93 GLU A O 1
ATOM 746 N N . ILE A 1 94 ? 8.895 5.286 -18.556 1.00 92.88 94 ILE A N 1
ATOM 747 C CA . ILE A 1 94 ? 8.795 3.954 -17.951 1.00 92.88 94 ILE A CA 1
ATOM 748 C C . ILE A 1 94 ? 7.534 3.229 -18.433 1.00 92.88 94 ILE A C 1
ATOM 750 O O . ILE A 1 94 ? 7.582 2.013 -18.679 1.00 92.88 94 ILE A O 1
ATOM 754 N N . PHE A 1 95 ? 6.434 3.972 -18.570 1.00 93.38 95 PHE A N 1
ATOM 755 C CA . PHE A 1 95 ? 5.103 3.521 -18.958 1.00 93.38 95 PHE A CA 1
ATOM 756 C C . PHE A 1 95 ? 4.538 4.408 -20.080 1.00 93.38 95 PHE A C 1
ATOM 758 O O . PHE A 1 95 ? 3.775 5.330 -19.801 1.00 93.38 95 PHE A O 1
ATOM 765 N N . PRO A 1 96 ? 4.803 4.086 -21.359 1.00 91.44 96 PRO A N 1
ATOM 766 C CA . PRO A 1 96 ? 4.380 4.925 -22.489 1.00 91.44 96 PRO A CA 1
ATOM 767 C C . PRO A 1 96 ? 2.865 5.153 -22.604 1.00 91.44 96 PRO A C 1
ATOM 769 O O . PRO A 1 96 ? 2.426 6.122 -23.208 1.00 91.44 96 PRO A O 1
ATOM 772 N N . ASN A 1 97 ? 2.062 4.259 -22.018 1.00 91.19 97 ASN A N 1
ATOM 773 C CA . ASN A 1 97 ? 0.599 4.354 -21.991 1.00 91.19 97 ASN A CA 1
ATOM 774 C C . ASN A 1 97 ? 0.062 5.006 -20.700 1.00 91.19 97 ASN A C 1
ATOM 776 O O . ASN A 1 97 ? -1.127 4.877 -20.400 1.00 91.19 97 ASN A O 1
ATOM 780 N N . PHE A 1 98 ? 0.925 5.617 -19.886 1.00 93.44 98 PHE A N 1
ATOM 781 C CA . PHE A 1 98 ? 0.520 6.300 -18.663 1.00 93.44 98 PHE A CA 1
ATOM 782 C C . PHE A 1 98 ? -0.292 7.559 -18.975 1.00 93.44 98 PHE A C 1
ATOM 784 O O . PHE A 1 98 ? 0.028 8.324 -19.880 1.00 93.44 98 PHE A O 1
ATOM 791 N N . SER A 1 99 ? -1.320 7.799 -18.169 1.00 93.75 99 SER A N 1
ATOM 792 C CA . SER A 1 99 ? -1.967 9.099 -18.054 1.00 93.75 99 SER A CA 1
ATOM 793 C C . SER A 1 99 ? -2.412 9.305 -16.613 1.00 93.75 99 SER A C 1
ATOM 795 O O . SER A 1 99 ? -2.888 8.373 -15.954 1.00 93.75 99 SER A O 1
ATOM 797 N N . GLU A 1 100 ? -2.280 10.535 -16.123 1.00 90.62 100 GLU A N 1
ATOM 798 C CA . GLU A 1 100 ? -2.683 10.888 -14.758 1.00 90.62 100 GLU A CA 1
ATOM 799 C C . GLU A 1 100 ? -4.184 10.707 -14.526 1.00 90.62 100 GLU A C 1
ATOM 801 O O . GLU A 1 100 ? -4.596 10.477 -13.394 1.00 90.62 100 GLU A O 1
ATOM 806 N N . GLU A 1 101 ? -4.996 10.758 -15.584 1.00 93.81 101 GLU A N 1
ATOM 807 C CA . GLU A 1 101 ? -6.444 10.534 -15.536 1.00 93.81 101 GLU A CA 1
ATOM 808 C C . GLU A 1 101 ? -6.817 9.054 -15.404 1.00 93.81 101 GLU A C 1
ATOM 810 O O . GLU A 1 101 ? -7.870 8.723 -14.865 1.00 93.81 101 GLU A O 1
ATOM 815 N N . SER A 1 102 ? -5.966 8.140 -15.880 1.00 95.06 102 SER A N 1
ATOM 816 C CA . SER A 1 102 ? -6.268 6.702 -15.893 1.00 95.06 102 SER A CA 1
ATOM 817 C C . SER A 1 102 ? -5.536 5.907 -14.819 1.00 95.06 102 SER A C 1
ATOM 819 O O . SER A 1 102 ? -5.942 4.778 -14.527 1.00 95.06 102 SER A O 1
ATOM 821 N N . PHE A 1 103 ? -4.479 6.456 -14.215 1.00 96.25 103 PHE A N 1
ATOM 822 C CA . PHE A 1 103 ? -3.630 5.709 -13.293 1.00 96.25 103 PHE A CA 1
ATOM 823 C C . PHE A 1 103 ? -3.209 6.499 -12.055 1.00 96.25 103 PHE A C 1
ATOM 825 O O . PHE A 1 103 ? -2.942 7.697 -12.104 1.00 96.25 103 PHE A O 1
ATOM 832 N N . TYR A 1 104 ? -3.090 5.770 -10.949 1.00 95.44 104 TYR A N 1
ATOM 833 C CA . TYR A 1 104 ? -2.302 6.180 -9.795 1.00 95.44 104 TYR A CA 1
ATOM 834 C C . TYR A 1 104 ? -0.921 5.539 -9.887 1.00 95.44 104 TYR A C 1
ATOM 836 O O . TYR A 1 104 ? -0.794 4.393 -10.331 1.00 95.44 104 TYR A O 1
ATOM 844 N N . PHE A 1 105 ? 0.099 6.249 -9.411 1.00 94.38 105 PHE A N 1
ATOM 845 C CA . PHE A 1 105 ? 1.452 5.721 -9.316 1.00 94.38 105 PHE A CA 1
ATOM 846 C C . PHE A 1 105 ? 2.092 6.027 -7.963 1.00 94.38 105 PHE A C 1
ATOM 848 O O . PHE A 1 105 ? 1.689 6.943 -7.246 1.00 94.38 105 PHE A O 1
ATOM 855 N N . SER A 1 106 ? 3.107 5.247 -7.614 1.00 93.12 106 SER A N 1
ATOM 856 C CA . SER A 1 106 ? 3.999 5.514 -6.490 1.00 93.12 106 SER A CA 1
ATOM 857 C C . SER A 1 106 ? 5.430 5.167 -6.884 1.00 93.12 106 SER A C 1
ATOM 859 O O . SER A 1 106 ? 5.663 4.292 -7.720 1.00 93.12 106 SER A O 1
ATOM 861 N N . VAL A 1 107 ? 6.398 5.858 -6.286 1.00 93.69 107 VAL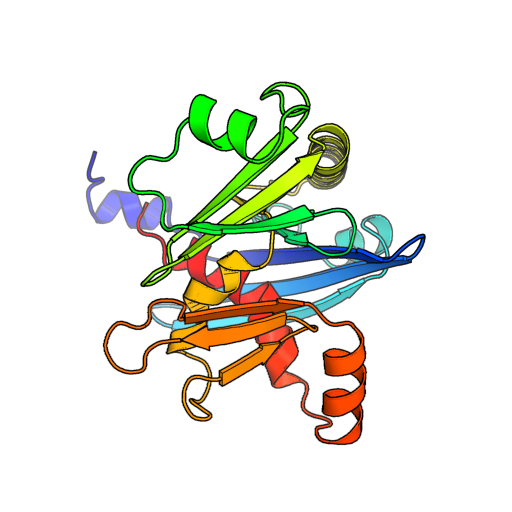 A N 1
ATOM 862 C CA . VAL A 1 107 ? 7.824 5.617 -6.526 1.00 93.69 107 VAL A CA 1
ATOM 863 C C . VAL A 1 107 ? 8.511 5.334 -5.202 1.00 93.69 107 VAL A C 1
ATOM 865 O O . VAL A 1 107 ? 8.302 6.042 -4.214 1.00 93.69 107 VAL A O 1
ATOM 868 N N . HIS A 1 108 ? 9.358 4.314 -5.192 1.00 93.25 108 HIS A N 1
ATOM 869 C CA . HIS A 1 108 ? 10.292 4.051 -4.113 1.00 93.25 108 HIS A CA 1
ATOM 870 C C . HIS A 1 108 ? 11.720 4.153 -4.632 1.00 93.25 108 HIS A C 1
ATOM 872 O O . HIS A 1 108 ? 12.078 3.489 -5.602 1.00 93.25 108 HIS A O 1
ATOM 878 N N . LYS A 1 109 ? 12.531 4.982 -3.976 1.00 93.25 109 LYS A N 1
ATOM 879 C CA . LYS A 1 109 ? 13.950 5.144 -4.287 1.00 93.25 109 LYS A CA 1
ATOM 880 C C . LYS A 1 109 ? 14.752 4.241 -3.358 1.00 93.25 109 LYS A C 1
ATOM 882 O O . LYS A 1 109 ? 14.636 4.367 -2.141 1.00 93.25 109 LYS A O 1
ATOM 887 N N . GLY A 1 110 ? 15.511 3.323 -3.939 1.00 92.44 110 GLY A N 1
ATOM 888 C CA . GLY A 1 110 ? 16.529 2.551 -3.237 1.00 92.44 110 GLY A CA 1
ATOM 889 C C . GLY A 1 110 ? 17.887 3.224 -3.321 1.00 92.44 110 GLY A C 1
ATOM 890 O O . GLY A 1 110 ? 17.991 4.399 -3.663 1.00 92.44 110 GLY A O 1
ATOM 891 N N . GLN A 1 111 ? 18.930 2.442 -3.059 1.00 92.06 111 GLN A N 1
ATOM 892 C CA . GLN A 1 111 ? 20.304 2.941 -3.062 1.00 92.06 111 GLN A CA 1
ATOM 893 C C . GLN A 1 111 ? 20.826 3.218 -4.483 1.00 92.06 111 GLN A C 1
ATOM 895 O O . GLN A 1 111 ? 21.442 4.247 -4.749 1.00 92.06 111 GLN A O 1
ATOM 900 N N . HIS A 1 112 ? 20.569 2.295 -5.414 1.00 93.25 112 HIS A N 1
ATOM 901 C CA . HIS A 1 112 ? 21.055 2.370 -6.803 1.00 93.25 112 HIS A CA 1
ATOM 902 C C . HIS A 1 112 ? 19.951 2.203 -7.850 1.00 93.25 112 HIS A C 1
ATOM 904 O O . HIS A 1 112 ? 20.159 2.485 -9.028 1.00 93.25 112 HIS A O 1
ATOM 910 N N . MET A 1 113 ? 18.774 1.763 -7.413 1.00 94.62 113 MET A N 1
ATOM 911 C CA . MET A 1 113 ? 17.607 1.526 -8.252 1.00 94.62 113 MET A CA 1
ATOM 912 C C . MET A 1 113 ? 16.414 2.303 -7.714 1.00 94.62 113 MET A C 1
ATOM 914 O O . MET A 1 113 ? 16.392 2.756 -6.568 1.00 94.62 113 MET A O 1
ATOM 918 N N . SER A 1 114 ? 15.399 2.461 -8.547 1.00 95.12 114 SER A N 1
ATOM 919 C CA . SER A 1 114 ? 14.075 2.902 -8.130 1.00 95.12 114 SER A CA 1
ATOM 920 C C . SER A 1 114 ? 13.032 1.892 -8.593 1.00 95.12 114 SER A C 1
ATOM 922 O O . SER A 1 114 ? 13.231 1.164 -9.564 1.00 95.12 114 SER A O 1
ATOM 924 N N . TRP A 1 115 ? 11.907 1.842 -7.891 1.00 95.75 115 TRP A N 1
ATOM 925 C CA . TRP A 1 115 ? 10.766 1.016 -8.259 1.00 95.75 115 TRP A CA 1
ATOM 926 C C . TRP A 1 115 ? 9.543 1.897 -8.408 1.00 95.75 115 TRP A C 1
ATOM 928 O O . TRP A 1 115 ? 9.213 2.672 -7.511 1.00 95.75 115 TRP A O 1
ATOM 938 N N . VAL A 1 116 ? 8.860 1.753 -9.537 1.00 95.56 116 VAL A N 1
ATOM 939 C CA . VAL A 1 116 ? 7.628 2.479 -9.830 1.00 95.56 116 VAL A CA 1
ATOM 940 C C . VAL A 1 116 ? 6.478 1.489 -9.837 1.00 95.56 116 VAL A C 1
ATOM 942 O O . VAL A 1 116 ? 6.519 0.501 -10.572 1.00 95.56 116 VAL A O 1
ATOM 945 N N . ALA A 1 117 ? 5.469 1.740 -9.006 1.00 95.19 117 ALA A N 1
ATOM 946 C CA . ALA A 1 117 ? 4.236 0.969 -8.978 1.00 95.19 117 ALA A CA 1
ATOM 947 C C . ALA A 1 117 ? 3.105 1.755 -9.644 1.00 95.19 117 ALA A C 1
ATOM 949 O O . ALA A 1 117 ? 2.973 2.957 -9.422 1.00 95.19 117 ALA A O 1
ATOM 950 N N . LEU A 1 118 ? 2.283 1.067 -10.433 1.00 95.81 118 LEU A N 1
ATOM 951 C CA . LEU A 1 118 ? 1.195 1.644 -11.212 1.00 95.81 118 LEU A CA 1
ATOM 952 C C . LEU A 1 118 ? -0.086 0.823 -11.044 1.00 95.81 118 LEU A C 1
ATOM 954 O O . LEU A 1 118 ? -0.050 -0.406 -11.108 1.00 95.81 118 LEU A O 1
ATOM 958 N N . VAL A 1 119 ? -1.225 1.494 -10.873 1.00 96.06 119 VAL A N 1
ATOM 959 C CA . VAL A 1 119 ? -2.552 0.862 -10.811 1.00 96.06 119 VAL A CA 1
ATOM 960 C C . VAL A 1 119 ? -3.593 1.726 -11.515 1.00 96.06 119 VAL A C 1
ATOM 962 O O . VAL A 1 119 ? -3.491 2.953 -11.518 1.00 96.06 119 VAL A O 1
ATOM 965 N N . ARG A 1 120 ? -4.604 1.101 -12.126 1.00 95.94 120 ARG A N 1
ATOM 966 C CA . ARG A 1 120 ? -5.701 1.836 -12.771 1.00 95.94 120 ARG A CA 1
ATOM 967 C C . ARG A 1 120 ? -6.547 2.573 -11.730 1.00 95.94 120 ARG A C 1
ATOM 969 O O . ARG A 1 120 ? -6.943 1.974 -10.731 1.00 95.94 120 ARG A O 1
ATOM 976 N N . ARG A 1 121 ? -6.859 3.842 -12.002 1.00 96.62 121 ARG A N 1
ATOM 977 C CA . ARG A 1 121 ? -7.669 4.718 -11.140 1.00 96.62 121 ARG A CA 1
ATOM 978 C C . ARG A 1 121 ? -9.037 4.141 -10.839 1.00 96.62 121 ARG A C 1
ATOM 980 O O . ARG A 1 121 ? -9.366 3.974 -9.676 1.00 96.62 121 ARG A O 1
ATOM 987 N N . ASN A 1 122 ? -9.762 3.713 -11.870 1.00 96.38 122 ASN A N 1
ATOM 988 C CA . ASN A 1 122 ? -11.117 3.181 -11.726 1.00 96.38 122 ASN A CA 1
ATOM 989 C C . ASN A 1 122 ? -11.230 2.020 -10.719 1.00 96.38 122 ASN A C 1
ATOM 991 O O . ASN A 1 122 ? -12.230 1.924 -10.020 1.00 96.38 122 ASN A O 1
ATOM 995 N N . VAL A 1 123 ? -10.211 1.157 -10.617 1.00 93.50 123 VAL A N 1
ATOM 996 C CA . VAL A 1 123 ? -10.182 0.057 -9.635 1.00 93.50 123 VAL A CA 1
ATOM 997 C C . VAL A 1 123 ? -10.083 0.598 -8.209 1.00 93.50 123 VAL A C 1
ATOM 999 O O . VAL A 1 123 ? -10.750 0.101 -7.306 1.00 93.50 123 VAL A O 1
ATOM 1002 N N . VAL A 1 124 ? -9.233 1.601 -8.004 1.00 96.12 124 VAL A N 1
ATOM 1003 C CA . VAL A 1 124 ? -9.003 2.206 -6.691 1.00 96.12 124 VAL A CA 1
ATOM 1004 C C . VAL A 1 124 ? -10.175 3.094 -6.288 1.00 96.12 124 VAL A C 1
ATOM 1006 O O . VAL A 1 124 ? -10.633 3.007 -5.154 1.00 96.12 124 VAL A O 1
ATOM 1009 N N . ASP A 1 125 ? -10.684 3.903 -7.214 1.00 96.81 125 ASP A N 1
ATOM 1010 C CA . ASP A 1 125 ? -11.788 4.829 -6.973 1.00 96.81 125 ASP A CA 1
ATOM 1011 C C . ASP A 1 125 ? -13.064 4.059 -6.615 1.00 96.81 125 ASP A C 1
ATOM 1013 O O . ASP A 1 125 ? -13.680 4.361 -5.597 1.00 96.81 125 ASP A O 1
ATOM 1017 N N . GLN A 1 126 ? -13.382 2.977 -7.341 1.00 95.25 126 GLN A N 1
ATOM 1018 C CA . GLN A 1 126 ? -14.499 2.093 -6.990 1.00 95.25 126 GLN A CA 1
ATOM 1019 C C . GLN A 1 126 ? -14.354 1.530 -5.567 1.00 95.25 126 GLN A C 1
ATOM 1021 O O . GLN A 1 126 ? -15.318 1.493 -4.804 1.00 95.25 126 GLN A O 1
ATOM 1026 N N . LEU A 1 127 ? -13.148 1.105 -5.180 1.00 94.44 127 LEU A N 1
ATOM 1027 C CA . LEU A 1 127 ? -12.901 0.593 -3.834 1.00 94.44 127 LEU A CA 1
ATOM 1028 C C . LEU A 1 127 ? -13.083 1.687 -2.768 1.00 94.44 127 LEU A C 1
ATOM 1030 O O . LEU A 1 127 ? -13.683 1.432 -1.728 1.00 94.44 127 LEU A O 1
ATOM 1034 N N . ILE A 1 128 ? -12.603 2.907 -3.018 1.00 96.00 128 ILE A N 1
ATOM 1035 C CA . ILE A 1 128 ? -12.787 4.047 -2.107 1.00 96.00 128 ILE A CA 1
ATOM 1036 C C . ILE A 1 128 ? -14.273 4.412 -1.984 1.00 96.00 128 ILE A C 1
ATOM 1038 O O . ILE A 1 128 ? -14.737 4.688 -0.876 1.00 96.00 128 ILE A O 1
ATOM 1042 N N . GLU A 1 129 ? -15.029 4.383 -3.081 1.00 96.06 129 GLU A N 1
ATOM 1043 C CA . GLU A 1 129 ? -16.477 4.614 -3.083 1.00 96.06 129 GLU A CA 1
ATOM 1044 C C . GLU A 1 129 ? -17.216 3.560 -2.251 1.00 96.06 129 GLU A C 1
ATOM 1046 O O . GLU A 1 129 ? -18.016 3.917 -1.384 1.00 96.06 129 GLU A O 1
ATOM 1051 N N . GLU A 1 130 ? -16.902 2.274 -2.438 1.00 94.12 130 GLU A N 1
ATOM 1052 C CA . GLU A 1 130 ? -17.470 1.173 -1.650 1.00 94.12 130 GLU A CA 1
ATOM 1053 C C . GLU A 1 130 ? -17.171 1.326 -0.147 1.00 94.12 130 GLU A C 1
ATOM 1055 O O . GLU A 1 130 ? -18.045 1.087 0.694 1.00 94.12 130 GLU A O 1
ATOM 1060 N N . ILE A 1 131 ? -15.954 1.761 0.199 1.00 93.69 131 ILE A N 1
ATOM 1061 C CA . ILE A 1 131 ? -15.549 2.033 1.585 1.00 93.69 131 ILE A CA 1
ATOM 1062 C C . ILE A 1 131 ? -16.307 3.230 2.164 1.00 93.69 131 ILE A C 1
ATOM 1064 O O . ILE A 1 131 ? -16.788 3.191 3.298 1.00 93.69 131 ILE A O 1
ATOM 1068 N N . THR A 1 132 ? -16.443 4.292 1.376 1.00 92.19 132 THR A N 1
ATOM 1069 C CA . THR A 1 132 ? -17.128 5.517 1.796 1.00 92.19 132 THR A CA 1
ATOM 1070 C C . THR A 1 132 ? -18.617 5.268 2.012 1.00 92.19 132 THR A C 1
ATOM 1072 O O . THR A 1 132 ? -19.192 5.729 3.000 1.00 92.19 132 THR A O 1
ATOM 1075 N N . ALA A 1 133 ? -19.238 4.461 1.150 1.00 92.00 133 ALA A N 1
ATOM 1076 C CA . ALA A 1 133 ? -20.638 4.073 1.262 1.00 92.00 133 ALA A CA 1
ATOM 1077 C C . ALA A 1 133 ? -20.947 3.259 2.535 1.00 92.00 133 ALA A C 1
ATOM 1079 O O . ALA A 1 133 ? -22.085 3.286 3.005 1.00 92.00 133 ALA A O 1
ATOM 1080 N N . SER A 1 134 ? -19.960 2.577 3.135 1.00 89.25 134 SER A N 1
ATOM 1081 C CA . SER A 1 134 ? -20.137 1.878 4.418 1.00 89.25 134 SER A CA 1
ATOM 1082 C C . SER A 1 134 ? -19.937 2.776 5.647 1.00 89.25 134 SER A C 1
ATOM 1084 O O . SER A 1 134 ? -20.012 2.294 6.777 1.00 89.25 134 SER A O 1
ATOM 1086 N N . GLY A 1 135 ? -19.674 4.074 5.455 1.00 88.94 135 GLY A N 1
ATOM 1087 C CA . GLY A 1 135 ? -19.481 5.042 6.537 1.00 88.94 135 GLY A CA 1
ATOM 1088 C C . GLY A 1 135 ? -18.069 5.072 7.131 1.00 88.94 135 GLY A C 1
ATOM 1089 O O . GLY A 1 135 ? -17.867 5.675 8.189 1.00 88.94 135 GLY A O 1
ATOM 1090 N N . ASN A 1 136 ? -17.091 4.435 6.482 1.00 90.69 136 ASN A N 1
ATOM 1091 C CA . ASN A 1 136 ? -15.672 4.612 6.788 1.00 90.69 136 ASN A CA 1
ATOM 1092 C C . ASN A 1 136 ? -15.045 5.612 5.808 1.00 90.69 136 ASN A C 1
ATOM 1094 O O . ASN A 1 136 ? -15.595 5.898 4.753 1.00 90.69 136 ASN A O 1
ATOM 1098 N N . THR A 1 137 ? -13.879 6.157 6.144 1.00 91.62 137 THR A N 1
ATOM 1099 C CA . THR A 1 137 ? -13.174 7.101 5.268 1.00 91.62 137 THR A CA 1
ATOM 1100 C C . THR A 1 137 ? -11.769 6.603 5.005 1.00 91.62 137 THR A C 1
ATOM 1102 O O . THR A 1 137 ? -11.026 6.319 5.947 1.00 91.62 137 THR A O 1
ATOM 1105 N N . VAL A 1 138 ? -11.397 6.522 3.726 1.00 93.19 138 VAL A N 1
ATOM 1106 C CA . VAL A 1 138 ? -10.005 6.309 3.329 1.00 93.19 138 VAL A CA 1
ATOM 1107 C C . VAL A 1 138 ? -9.274 7.637 3.458 1.00 93.19 138 VAL A C 1
ATOM 1109 O O . VAL A 1 138 ? -9.578 8.595 2.756 1.00 93.19 138 VAL A O 1
ATOM 1112 N N . VAL A 1 139 ? -8.326 7.695 4.383 1.00 91.56 139 VAL A N 1
ATOM 1113 C CA . VAL A 1 139 ? -7.548 8.906 4.694 1.00 91.56 139 VAL A CA 1
ATOM 1114 C C . VAL A 1 139 ? -6.141 8.850 4.116 1.00 91.56 139 VAL A C 1
ATOM 1116 O O . VAL A 1 139 ? -5.473 9.873 4.016 1.00 91.56 139 VAL A O 1
ATOM 1119 N N . GLN A 1 140 ? -5.696 7.658 3.720 1.00 90.81 140 GLN A N 1
ATOM 1120 C CA . GLN A 1 140 ? -4.392 7.444 3.121 1.00 90.81 140 GLN A CA 1
ATOM 1121 C C . GLN A 1 140 ? -4.453 6.280 2.137 1.00 90.81 140 GLN A C 1
ATOM 1123 O O . GLN A 1 140 ? -5.033 5.238 2.438 1.00 90.81 140 GLN A O 1
ATOM 1128 N N . LEU A 1 141 ? -3.813 6.453 0.983 1.00 92.31 141 LEU A N 1
ATOM 1129 C CA . LEU A 1 141 ? -3.693 5.440 -0.059 1.00 92.31 141 LEU A CA 1
ATOM 1130 C C . LEU A 1 141 ? -2.215 5.110 -0.297 1.00 92.31 141 LEU A C 1
ATOM 1132 O O . LEU A 1 141 ? -1.370 6.001 -0.395 1.00 92.31 141 LEU A O 1
ATOM 1136 N N . TYR A 1 142 ? -1.913 3.824 -0.430 1.00 93.38 142 TYR A N 1
ATOM 1137 C CA . TYR A 1 142 ? -0.605 3.308 -0.805 1.00 93.38 142 TYR A CA 1
ATOM 1138 C C . TYR A 1 142 ? -0.741 2.369 -1.998 1.00 93.38 142 TYR A C 1
ATOM 1140 O O . TYR A 1 142 ? -1.583 1.473 -2.004 1.00 93.38 142 TYR A O 1
ATOM 1148 N N . ILE A 1 143 ? 0.122 2.542 -2.995 1.00 93.69 143 ILE A N 1
ATOM 1149 C CA . ILE A 1 143 ? 0.167 1.675 -4.173 1.00 93.69 143 ILE A CA 1
ATOM 1150 C C . ILE A 1 143 ? 1.424 0.816 -4.111 1.00 93.69 143 ILE A C 1
ATOM 1152 O O . ILE A 1 143 ? 2.529 1.336 -3.929 1.00 93.69 143 ILE A O 1
ATOM 1156 N N . GLY A 1 144 ? 1.250 -0.493 -4.283 1.00 91.38 144 GLY A N 1
ATOM 1157 C CA . GLY A 1 144 ? 2.348 -1.447 -4.339 1.00 91.38 144 GLY A CA 1
ATOM 1158 C C . GLY A 1 144 ? 2.959 -1.779 -2.970 1.00 91.38 144 GLY A C 1
ATOM 1159 O O . GLY A 1 144 ? 2.357 -1.524 -1.924 1.00 91.38 144 GLY A O 1
ATOM 1160 N N . PRO A 1 145 ? 4.152 -2.392 -2.958 1.00 88.81 145 PRO A N 1
ATOM 1161 C CA . PRO A 1 145 ? 4.774 -2.968 -1.761 1.00 88.81 145 PRO A CA 1
ATOM 1162 C C . PRO A 1 145 ? 5.537 -1.944 -0.907 1.00 88.81 145 PRO A C 1
ATOM 1164 O O . PRO A 1 145 ? 6.139 -2.289 0.103 1.00 88.81 145 PRO A O 1
ATOM 1167 N N . PHE A 1 146 ? 5.567 -0.669 -1.286 1.00 90.00 146 PHE A N 1
ATOM 1168 C CA . PHE A 1 146 ? 6.471 0.307 -0.661 1.00 90.00 146 PHE A CA 1
ATOM 1169 C C . PHE A 1 146 ? 6.068 0.700 0.764 1.00 90.00 146 PHE A C 1
ATOM 1171 O O . PHE A 1 146 ? 6.835 1.347 1.480 1.00 90.00 146 PHE A O 1
ATOM 1178 N N . VAL A 1 147 ? 4.875 0.288 1.200 1.00 83.94 147 VAL A N 1
ATOM 1179 C CA . VAL A 1 147 ? 4.415 0.458 2.580 1.00 83.94 147 VAL A CA 1
ATOM 1180 C C . VAL A 1 147 ? 5.293 -0.293 3.583 1.00 83.94 147 VAL A C 1
ATOM 1182 O O . VAL A 1 147 ? 5.484 0.189 4.699 1.00 83.94 147 VAL A O 1
ATOM 1185 N N . TYR A 1 148 ? 5.921 -1.399 3.164 1.00 82.50 148 TYR A N 1
ATOM 1186 C CA . TYR A 1 148 ? 6.772 -2.202 4.038 1.00 82.50 148 TYR A CA 1
ATOM 1187 C C . TYR A 1 148 ? 7.920 -1.398 4.635 1.00 82.50 148 TYR A C 1
ATOM 1189 O O . TYR A 1 148 ? 8.283 -1.641 5.782 1.00 82.50 148 TYR A O 1
ATOM 1197 N N . ASN A 1 149 ? 8.433 -0.390 3.922 1.00 81.88 149 ASN A N 1
ATOM 1198 C CA . ASN A 1 149 ? 9.546 0.426 4.399 1.00 81.88 149 ASN A CA 1
ATOM 1199 C C . ASN A 1 149 ? 9.296 1.047 5.788 1.00 81.88 149 ASN A C 1
ATOM 1201 O O . ASN A 1 149 ? 10.234 1.232 6.556 1.00 81.88 149 ASN A O 1
ATOM 1205 N N . ALA A 1 150 ? 8.034 1.311 6.142 1.00 77.31 150 ALA A N 1
ATOM 1206 C CA . ALA A 1 150 ? 7.675 1.851 7.452 1.00 77.31 150 ALA A CA 1
ATOM 1207 C C . ALA A 1 150 ? 7.839 0.854 8.613 1.00 77.31 150 ALA A C 1
ATOM 1209 O O . ALA A 1 150 ? 7.949 1.274 9.763 1.00 77.31 150 ALA A O 1
ATOM 1210 N N . VAL A 1 151 ? 7.859 -0.453 8.335 1.00 74.94 151 VAL A N 1
ATOM 1211 C CA . VAL A 1 151 ? 7.953 -1.505 9.363 1.00 74.94 151 VAL A CA 1
ATOM 1212 C C . VAL A 1 151 ? 9.177 -2.391 9.243 1.00 74.94 151 VAL A C 1
ATOM 1214 O O . VAL A 1 151 ? 9.466 -3.120 10.187 1.00 74.94 151 VAL A O 1
ATOM 1217 N N . LEU A 1 152 ? 9.930 -2.342 8.139 1.00 75.94 152 LEU A N 1
ATOM 1218 C CA . LEU A 1 152 ? 11.127 -3.179 7.976 1.00 75.94 152 LEU A CA 1
ATOM 1219 C C . LEU A 1 152 ? 12.132 -2.988 9.126 1.00 75.94 152 LEU A C 1
ATOM 1221 O O . LEU A 1 152 ? 12.793 -3.944 9.530 1.00 75.94 152 LEU A O 1
ATOM 1225 N N . SER A 1 153 ? 12.210 -1.780 9.699 1.00 69.31 153 SER A N 1
ATOM 1226 C CA . SER A 1 153 ? 13.046 -1.478 10.870 1.00 69.31 153 SER A CA 1
ATOM 1227 C C . SER A 1 153 ? 12.578 -2.161 12.162 1.00 69.31 153 SER A C 1
ATOM 1229 O O . SER A 1 153 ? 13.402 -2.396 13.046 1.00 69.31 153 SER A O 1
ATOM 1231 N N . GLN A 1 154 ? 11.288 -2.492 12.256 1.00 69.44 154 GLN A N 1
ATOM 1232 C CA . GLN A 1 154 ? 10.634 -3.105 13.416 1.00 69.44 154 GLN A CA 1
ATOM 1233 C C . GLN A 1 154 ? 10.573 -4.638 13.315 1.00 69.44 154 GLN A C 1
ATOM 1235 O O . GLN A 1 154 ? 10.376 -5.317 14.320 1.00 69.44 154 GLN A O 1
ATOM 1240 N N . ILE A 1 155 ? 10.747 -5.201 12.115 1.00 70.00 155 ILE A N 1
ATOM 1241 C CA . ILE A 1 155 ? 10.755 -6.650 11.889 1.00 70.00 155 ILE A CA 1
ATOM 1242 C C . ILE A 1 155 ? 12.148 -7.215 12.209 1.00 70.00 155 ILE A C 1
ATOM 1244 O O . ILE A 1 155 ? 13.174 -6.643 11.830 1.00 70.00 155 ILE A O 1
ATOM 1248 N N . ASN A 1 156 ? 12.186 -8.366 12.893 1.00 60.12 156 ASN A N 1
ATOM 1249 C CA . ASN A 1 156 ? 13.430 -9.050 13.251 1.00 60.12 156 ASN A CA 1
ATOM 1250 C C . ASN A 1 156 ? 14.327 -9.276 12.024 1.00 60.12 156 ASN A C 1
ATOM 1252 O O . ASN A 1 156 ? 13.911 -9.806 10.993 1.00 60.12 156 ASN A O 1
ATOM 1256 N N . LYS A 1 157 ? 15.582 -8.837 12.149 1.00 60.94 157 LYS A N 1
ATOM 1257 C CA . LYS A 1 157 ? 16.541 -8.724 11.048 1.00 60.94 157 LYS A CA 1
ATOM 1258 C C . LYS A 1 157 ? 17.149 -10.085 10.718 1.00 60.94 157 LYS A C 1
ATOM 1260 O O . LYS A 1 157 ? 18.157 -10.472 11.303 1.00 60.94 157 LYS A O 1
ATOM 1265 N N . TYR A 1 158 ? 16.617 -10.770 9.713 1.00 59.97 158 TYR A N 1
ATOM 1266 C CA . TYR A 1 158 ? 17.313 -11.893 9.083 1.00 59.97 158 TYR A CA 1
ATOM 1267 C C . TYR A 1 158 ? 18.218 -11.353 7.970 1.00 59.97 158 TYR A C 1
ATOM 1269 O O . TYR A 1 158 ? 17.877 -11.341 6.794 1.00 59.97 158 TYR A O 1
ATOM 1277 N N . ASN A 1 159 ? 19.383 -10.827 8.360 1.00 68.94 159 ASN A N 1
ATOM 1278 C CA . ASN A 1 159 ? 20.434 -10.374 7.440 1.00 68.94 159 ASN A CA 1
ATOM 1279 C C . ASN A 1 159 ? 20.052 -9.288 6.412 1.00 68.94 159 ASN A C 1
ATOM 1281 O O . ASN A 1 159 ? 20.776 -9.120 5.439 1.00 68.94 159 ASN A O 1
ATOM 1285 N N . GLY A 1 160 ? 18.994 -8.507 6.647 1.00 77.88 160 GLY A N 1
ATOM 1286 C CA . GLY A 1 160 ? 18.541 -7.488 5.689 1.00 77.88 160 GLY A CA 1
ATOM 1287 C C . GLY A 1 160 ? 17.754 -8.068 4.512 1.00 77.88 160 GLY A C 1
ATOM 1288 O O . GLY A 1 160 ? 17.486 -7.351 3.558 1.00 77.88 160 GLY A O 1
ATOM 1289 N N . HIS A 1 161 ? 17.365 -9.343 4.585 1.00 85.19 161 HIS A N 1
ATOM 1290 C CA . HIS A 1 161 ? 16.480 -9.991 3.627 1.00 85.19 161 HIS A CA 1
ATOM 1291 C C . HIS A 1 161 ? 15.120 -10.234 4.274 1.00 85.19 161 HIS A C 1
ATOM 1293 O O . HIS A 1 161 ? 15.015 -10.882 5.316 1.00 85.19 161 HIS A O 1
ATOM 1299 N N . TYR A 1 162 ? 14.074 -9.736 3.631 1.00 83.06 162 TYR A N 1
ATOM 1300 C CA . TYR A 1 162 ? 12.700 -9.842 4.091 1.00 83.06 162 TYR A CA 1
ATOM 1301 C C . TYR A 1 162 ? 11.881 -10.545 3.028 1.00 83.06 162 TYR A C 1
ATOM 1303 O O . TYR A 1 162 ? 11.953 -10.190 1.853 1.00 83.06 162 TYR A O 1
ATOM 1311 N N . ILE A 1 163 ? 11.095 -11.533 3.446 1.00 79.38 163 ILE A N 1
ATOM 1312 C CA . ILE A 1 163 ? 10.115 -12.172 2.577 1.00 79.38 163 ILE A CA 1
ATOM 1313 C C . ILE A 1 163 ? 8.757 -12.057 3.250 1.00 79.38 163 ILE A C 1
ATOM 1315 O O . ILE A 1 163 ? 8.531 -12.625 4.319 1.00 79.38 163 ILE A O 1
ATOM 1319 N N . VAL A 1 164 ? 7.870 -11.284 2.636 1.00 76.00 164 VAL A N 1
ATOM 1320 C CA . VAL A 1 164 ? 6.570 -10.917 3.194 1.00 76.00 164 VAL A CA 1
ATOM 1321 C C . VAL A 1 164 ? 5.552 -10.934 2.063 1.00 76.00 164 VAL A C 1
ATOM 1323 O O . VAL A 1 164 ? 5.712 -10.230 1.074 1.00 76.00 164 VAL A O 1
ATOM 1326 N N . ASP A 1 165 ? 4.530 -11.779 2.181 1.00 74.88 165 ASP A N 1
ATOM 1327 C CA . ASP A 1 165 ? 3.440 -11.898 1.199 1.00 74.88 165 ASP A CA 1
ATOM 1328 C C . ASP A 1 165 ? 3.890 -12.062 -0.267 1.00 74.88 165 ASP A C 1
ATOM 1330 O O . ASP A 1 165 ? 3.344 -11.483 -1.200 1.00 74.88 165 ASP A O 1
ATOM 1334 N N . GLY A 1 166 ? 4.948 -12.848 -0.478 1.00 79.12 166 GLY A N 1
ATOM 1335 C CA . GLY A 1 166 ? 5.506 -13.097 -1.810 1.00 79.12 166 GLY A CA 1
ATOM 1336 C C . GLY A 1 166 ? 6.432 -11.994 -2.320 1.00 79.12 166 GLY A C 1
ATOM 1337 O O . GLY A 1 166 ? 7.093 -12.188 -3.341 1.00 79.12 166 GLY A O 1
ATOM 1338 N N . HIS A 1 167 ? 6.536 -10.876 -1.602 1.00 85.75 167 HIS A N 1
ATOM 1339 C CA . HIS A 1 167 ? 7.544 -9.851 -1.833 1.00 85.75 167 HIS A CA 1
ATOM 1340 C C . HIS A 1 167 ? 8.847 -10.250 -1.152 1.00 85.75 167 HIS A C 1
ATOM 1342 O O . HIS A 1 167 ? 8.867 -10.534 0.044 1.00 85.75 167 HIS A O 1
ATOM 1348 N N . THR A 1 168 ? 9.934 -10.232 -1.911 1.00 88.38 168 THR A N 1
ATOM 1349 C CA . THR A 1 168 ? 11.296 -10.367 -1.401 1.00 88.38 168 THR A CA 1
ATOM 1350 C C . THR A 1 168 ? 11.960 -9.004 -1.495 1.00 88.38 168 THR A C 1
ATOM 1352 O O . THR A 1 168 ? 12.065 -8.449 -2.588 1.00 88.38 168 THR A O 1
ATOM 1355 N N . ILE A 1 169 ? 12.395 -8.471 -0.358 1.00 90.06 169 ILE A N 1
ATOM 1356 C CA . ILE A 1 169 ? 13.050 -7.169 -0.247 1.00 90.06 169 ILE A CA 1
ATOM 1357 C C . ILE A 1 169 ? 14.409 -7.383 0.399 1.00 90.06 169 ILE A C 1
ATOM 1359 O O . ILE A 1 169 ? 14.507 -7.995 1.465 1.00 90.06 169 ILE A O 1
ATOM 1363 N N . GLN A 1 170 ? 15.450 -6.857 -0.230 1.00 90.94 170 GLN A N 1
ATOM 1364 C CA . GLN A 1 170 ? 16.768 -6.762 0.374 1.00 90.94 170 GLN A CA 1
ATOM 1365 C C . GLN A 1 170 ? 17.057 -5.302 0.698 1.00 90.94 170 GLN A C 1
ATOM 1367 O O . GLN A 1 170 ? 16.865 -4.439 -0.156 1.00 90.94 170 GLN A O 1
ATOM 1372 N N . ILE A 1 171 ? 17.533 -5.033 1.909 1.00 90.19 171 ILE A N 1
ATOM 1373 C CA . ILE A 1 171 ? 17.930 -3.693 2.339 1.00 90.19 171 ILE A CA 1
ATOM 1374 C C . ILE A 1 171 ? 19.399 -3.657 2.731 1.00 90.19 171 ILE A C 1
ATOM 1376 O O . ILE A 1 171 ? 19.956 -4.645 3.223 1.00 90.19 171 ILE A O 1
ATOM 1380 N N . ASP A 1 172 ? 19.993 -2.482 2.585 1.00 89.50 172 ASP A N 1
ATOM 1381 C CA . ASP A 1 172 ? 21.293 -2.179 3.146 1.00 89.50 172 ASP A CA 1
ATOM 1382 C C . ASP A 1 172 ? 21.206 -2.139 4.681 1.00 89.50 172 ASP A C 1
ATOM 1384 O O . ASP A 1 172 ? 20.263 -1.605 5.282 1.00 89.50 172 ASP A O 1
ATOM 1388 N N . LYS A 1 173 ? 22.180 -2.751 5.357 1.00 82.88 173 LYS A N 1
ATOM 1389 C CA . LYS A 1 173 ? 22.161 -2.857 6.822 1.00 82.88 173 LYS A CA 1
ATOM 1390 C C . LYS A 1 173 ? 22.475 -1.532 7.506 1.00 82.88 173 LYS A C 1
ATOM 1392 O O . LYS A 1 173 ? 22.029 -1.356 8.643 1.00 82.88 173 LYS A O 1
ATOM 1397 N N . GLU A 1 174 ? 23.193 -0.638 6.852 1.00 84.88 174 GLU A N 1
ATOM 1398 C CA . GLU A 1 174 ? 23.619 0.651 7.378 1.00 84.88 174 GLU A CA 1
ATOM 1399 C C . GLU A 1 174 ? 22.626 1.736 6.967 1.00 84.88 174 GLU A C 1
ATOM 1401 O O . GLU A 1 174 ? 22.006 2.342 7.842 1.00 84.88 174 GLU A O 1
ATOM 1406 N N . THR A 1 175 ? 22.387 1.908 5.664 1.00 87.56 175 THR A N 1
ATOM 1407 C CA . THR A 1 175 ? 21.538 2.993 5.138 1.00 87.56 175 THR A CA 1
ATOM 1408 C C . THR A 1 175 ? 20.042 2.704 5.252 1.00 87.56 175 THR A C 1
ATOM 1410 O O . THR A 1 175 ? 19.238 3.632 5.252 1.00 87.56 175 THR A O 1
ATOM 1413 N N . LYS A 1 176 ? 19.650 1.427 5.397 1.00 85.19 176 LYS A N 1
ATOM 1414 C CA . LYS A 1 176 ? 18.251 0.940 5.359 1.00 85.19 176 LYS A CA 1
ATOM 1415 C C . LYS A 1 176 ? 17.548 1.118 4.016 1.00 85.19 176 LYS A C 1
ATOM 1417 O O . LYS A 1 176 ? 16.353 0.842 3.922 1.00 85.19 176 LYS A O 1
ATOM 1422 N N . GLU A 1 177 ? 18.270 1.530 2.985 1.00 90.12 177 GLU A N 1
ATOM 1423 C CA . GLU A 1 177 ? 17.726 1.674 1.642 1.00 90.12 177 GLU A CA 1
ATOM 1424 C C . GLU A 1 177 ? 17.562 0.312 0.975 1.00 90.12 177 GLU A C 1
ATOM 1426 O O . GLU A 1 177 ? 18.257 -0.654 1.293 1.00 90.12 177 GLU A O 1
ATOM 1431 N N . TRP A 1 178 ? 16.629 0.223 0.033 1.00 92.50 178 TRP A N 1
ATOM 1432 C CA . TRP A 1 178 ? 16.417 -1.007 -0.716 1.00 92.50 178 TRP A CA 1
ATOM 1433 C C . TRP A 1 178 ? 17.567 -1.234 -1.701 1.00 92.50 178 TRP A C 1
ATOM 1435 O O . TRP A 1 178 ? 17.938 -0.344 -2.470 1.00 92.50 178 TRP A O 1
ATOM 1445 N N . LEU A 1 179 ? 18.092 -2.456 -1.680 1.00 92.94 179 LEU A N 1
ATOM 1446 C CA . LEU A 1 179 ? 19.094 -2.974 -2.609 1.00 92.94 179 LEU A CA 1
ATOM 1447 C C . LEU A 1 179 ? 18.432 -3.707 -3.775 1.00 92.94 179 LEU A C 1
ATOM 1449 O O . LEU A 1 179 ? 18.859 -3.569 -4.916 1.00 92.94 179 LEU A O 1
ATOM 1453 N N . SER A 1 180 ? 17.395 -4.498 -3.489 1.00 92.94 180 SER A N 1
ATOM 1454 C CA . SER A 1 180 ? 16.649 -5.241 -4.504 1.00 92.94 180 SER A CA 1
ATOM 1455 C C . SER A 1 180 ? 15.211 -5.508 -4.071 1.00 92.94 180 SER A C 1
ATOM 1457 O O . SER A 1 180 ? 14.899 -5.594 -2.877 1.00 92.94 180 SER A O 1
ATOM 1459 N N . TYR A 1 181 ? 14.337 -5.670 -5.063 1.00 93.69 181 TYR A N 1
ATOM 1460 C CA . TYR A 1 181 ? 12.955 -6.084 -4.871 1.00 93.69 181 TYR A CA 1
ATOM 1461 C C . TYR A 1 181 ? 12.551 -7.096 -5.938 1.00 93.69 181 TYR A C 1
ATOM 1463 O O . TYR A 1 181 ? 12.818 -6.932 -7.125 1.00 93.69 181 TYR A O 1
ATOM 1471 N N . SER A 1 182 ? 11.840 -8.135 -5.517 1.00 90.38 182 SER A N 1
ATOM 1472 C CA . SER A 1 182 ? 11.156 -9.033 -6.438 1.00 90.38 182 SER A CA 1
ATOM 1473 C C . SER A 1 182 ? 9.843 -9.511 -5.844 1.00 90.38 182 SER A C 1
ATOM 1475 O O . SER A 1 182 ? 9.643 -9.517 -4.629 1.00 90.38 182 SER A O 1
ATOM 1477 N N . TYR A 1 183 ? 8.938 -9.936 -6.717 1.00 86.94 183 TYR A N 1
ATOM 1478 C CA . TYR A 1 183 ? 7.697 -10.576 -6.322 1.00 86.94 183 TYR A CA 1
ATOM 1479 C C . TYR A 1 183 ? 7.628 -11.963 -6.942 1.00 86.94 183 TYR A C 1
ATOM 1481 O O . TYR A 1 183 ? 7.767 -12.123 -8.155 1.00 86.94 183 TYR A O 1
ATOM 1489 N N . SER A 1 184 ? 7.406 -12.978 -6.111 1.00 81.69 184 SER A N 1
ATOM 1490 C CA . SER A 1 184 ? 7.132 -14.325 -6.591 1.00 81.69 184 SER A CA 1
ATOM 1491 C C . SER A 1 184 ? 6.075 -14.996 -5.726 1.00 81.69 184 SER A C 1
ATOM 1493 O O . SER A 1 184 ? 6.204 -15.100 -4.506 1.00 81.69 184 SER A O 1
ATOM 1495 N N . ARG A 1 185 ? 5.041 -15.537 -6.376 1.00 64.94 185 ARG A N 1
ATOM 1496 C CA . ARG A 1 185 ? 4.004 -16.320 -5.694 1.00 64.94 185 ARG A CA 1
ATOM 1497 C C . ARG A 1 185 ? 4.592 -17.533 -4.963 1.00 64.94 185 ARG A C 1
ATOM 1499 O O . ARG A 1 185 ? 4.173 -17.844 -3.856 1.00 64.94 185 ARG A O 1
ATOM 1506 N N . GLY A 1 186 ? 5.609 -18.177 -5.541 1.00 57.03 186 GLY A N 1
ATOM 1507 C CA . GLY A 1 186 ? 6.270 -19.343 -4.943 1.00 57.03 186 GLY A CA 1
ATOM 1508 C C . GLY A 1 186 ? 7.000 -19.053 -3.624 1.00 57.03 186 GLY A C 1
ATOM 1509 O O . GLY A 1 186 ? 7.239 -19.973 -2.842 1.00 57.03 186 GLY A O 1
ATOM 1510 N N . ALA A 1 187 ? 7.321 -17.788 -3.328 1.00 55.38 187 ALA A N 1
ATOM 1511 C CA . ALA A 1 187 ? 7.861 -17.405 -2.024 1.00 55.38 187 ALA A CA 1
ATOM 1512 C C . ALA A 1 187 ? 6.809 -17.505 -0.901 1.00 55.38 187 ALA A C 1
ATOM 1514 O O . ALA A 1 187 ? 7.169 -17.793 0.240 1.00 55.38 187 ALA A O 1
ATOM 1515 N N . ILE A 1 188 ? 5.516 -17.365 -1.224 1.00 52.91 188 ILE A N 1
ATOM 1516 C CA . ILE A 1 188 ? 4.403 -17.582 -0.287 1.00 52.91 188 ILE A CA 1
ATOM 1517 C C . ILE A 1 188 ? 4.356 -19.067 0.116 1.00 52.91 188 ILE A C 1
ATOM 1519 O O . ILE A 1 188 ? 4.358 -19.397 1.298 1.00 52.91 188 ILE A O 1
ATOM 1523 N N . GLU A 1 189 ? 4.424 -19.984 -0.850 1.00 42.56 189 GLU A N 1
ATOM 1524 C CA . GLU A 1 189 ? 4.307 -21.434 -0.611 1.00 42.56 189 GLU A CA 1
ATOM 1525 C C . GLU A 1 189 ? 5.497 -22.034 0.162 1.00 42.56 189 GLU A C 1
ATOM 1527 O O .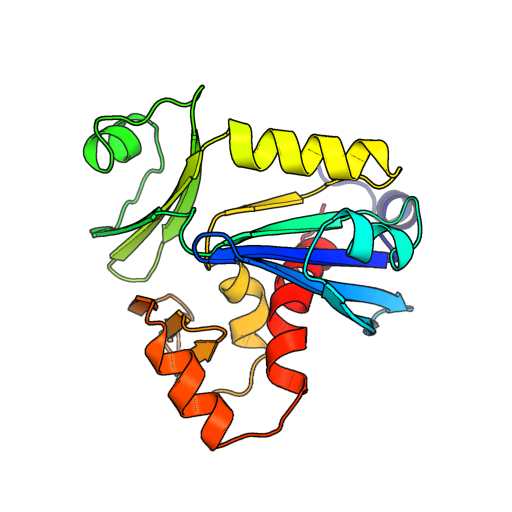 GLU A 1 189 ? 5.327 -22.968 0.950 1.00 42.56 189 GLU A O 1
ATOM 1532 N N . LYS A 1 190 ? 6.707 -21.482 -0.001 1.00 40.59 190 LYS A N 1
ATOM 1533 C CA . LYS A 1 190 ? 7.902 -21.942 0.731 1.00 40.59 190 LYS A CA 1
ATOM 1534 C C . LYS A 1 190 ? 7.901 -21.548 2.212 1.00 40.59 190 LYS A C 1
ATOM 1536 O O . LYS A 1 190 ? 8.448 -22.289 3.025 1.00 40.59 190 LYS A O 1
ATOM 1541 N N . ILE A 1 191 ? 7.282 -20.422 2.574 1.00 49.69 191 ILE A N 1
ATOM 1542 C CA . ILE A 1 191 ? 7.214 -19.941 3.967 1.00 49.69 191 ILE A CA 1
ATOM 1543 C C . ILE A 1 191 ? 6.084 -20.626 4.734 1.00 49.69 191 ILE A C 1
ATOM 1545 O O . ILE A 1 191 ? 6.264 -21.014 5.888 1.00 49.69 191 ILE A O 1
ATOM 1549 N N . TYR A 1 192 ? 4.942 -20.855 4.082 1.00 42.56 192 TYR A N 1
ATOM 1550 C CA . TYR A 1 192 ? 3.784 -21.502 4.709 1.00 42.56 192 TYR A CA 1
ATOM 1551 C C . TYR A 1 192 ? 4.061 -22.954 5.118 1.00 42.56 192 TYR A C 1
ATOM 1553 O O . TYR A 1 192 ? 3.447 -23.449 6.059 1.00 42.56 192 TYR A O 1
ATOM 1561 N N . ASN A 1 193 ? 5.016 -23.619 4.461 1.00 38.00 193 ASN A N 1
ATOM 1562 C CA . ASN A 1 193 ? 5.458 -24.960 4.840 1.00 38.00 193 ASN A CA 1
ATOM 1563 C C . ASN A 1 193 ? 6.462 -24.982 6.007 1.00 38.00 193 ASN A C 1
ATOM 1565 O O . ASN A 1 193 ? 6.781 -26.066 6.490 1.00 38.00 193 ASN A O 1
ATOM 1569 N N . LYS A 1 194 ? 6.962 -23.825 6.470 1.00 36.84 194 LYS A N 1
ATOM 1570 C CA . LYS A 1 194 ? 8.022 -23.761 7.490 1.00 36.84 194 LYS A CA 1
ATOM 1571 C C . LYS A 1 194 ? 7.614 -23.071 8.794 1.00 36.84 194 LYS A C 1
ATOM 1573 O O . LYS A 1 194 ? 8.072 -23.514 9.838 1.00 36.84 194 LYS A O 1
ATOM 1578 N N . ASP A 1 195 ? 6.713 -22.085 8.767 1.00 39.94 195 ASP A N 1
ATOM 1579 C CA . ASP A 1 195 ? 6.302 -21.357 9.976 1.00 39.94 195 ASP A CA 1
ATOM 1580 C C . ASP A 1 195 ? 4.780 -21.150 10.061 1.00 39.94 195 ASP A C 1
ATOM 1582 O O . ASP A 1 195 ? 4.186 -20.353 9.335 1.00 39.94 195 ASP A O 1
ATOM 1586 N N . ARG A 1 196 ? 4.136 -21.825 11.024 1.00 35.50 196 ARG A N 1
ATOM 1587 C CA . ARG A 1 196 ? 2.731 -21.605 11.428 1.00 35.50 196 ARG A CA 1
ATOM 1588 C C . ARG A 1 196 ? 2.565 -20.352 12.307 1.00 35.50 196 ARG A C 1
ATOM 1590 O O . ARG A 1 196 ? 1.824 -20.391 13.286 1.00 35.50 196 ARG A O 1
ATOM 1597 N N . ASN A 1 197 ? 3.272 -19.258 12.021 1.00 38.91 197 ASN A N 1
ATOM 1598 C CA . ASN A 1 197 ? 3.284 -18.099 12.914 1.00 38.91 197 ASN A CA 1
ATOM 1599 C C . ASN A 1 197 ? 2.436 -16.942 12.362 1.00 38.91 197 ASN A C 1
ATOM 1601 O O . ASN A 1 197 ? 2.771 -16.310 11.361 1.00 38.91 197 ASN A O 1
ATOM 1605 N N . THR A 1 198 ? 1.322 -16.666 13.036 1.00 42.81 198 THR A N 1
ATOM 1606 C CA . THR A 1 198 ? 0.325 -15.630 12.717 1.00 42.81 198 THR A CA 1
ATOM 1607 C C . THR A 1 198 ? 0.879 -14.197 12.760 1.00 42.81 198 THR A C 1
ATOM 1609 O O . THR A 1 198 ? 0.293 -13.305 12.150 1.00 42.81 198 THR A O 1
ATOM 1612 N N . GLY A 1 199 ? 2.034 -13.968 13.398 1.00 41.84 199 GLY A N 1
ATOM 1613 C CA . GLY A 1 199 ? 2.605 -12.631 13.624 1.00 41.84 199 GLY A CA 1
ATOM 1614 C C . GLY A 1 199 ? 3.190 -11.905 12.401 1.00 41.84 199 GLY A C 1
ATOM 1615 O O . GLY A 1 199 ? 3.301 -10.682 12.423 1.00 41.84 199 GLY A O 1
ATOM 1616 N N . TYR A 1 200 ? 3.543 -12.604 11.315 1.00 43.62 200 TYR A N 1
ATOM 1617 C CA . TYR A 1 200 ? 4.133 -11.949 10.131 1.00 43.62 200 TYR A CA 1
ATOM 1618 C C . TYR A 1 200 ? 3.098 -11.281 9.216 1.00 43.62 200 TYR A C 1
ATOM 1620 O O . TYR A 1 200 ? 3.433 -10.350 8.489 1.00 43.62 200 TYR A O 1
ATOM 1628 N N . ARG A 1 201 ? 1.834 -11.722 9.251 1.00 48.56 201 ARG A N 1
ATOM 1629 C CA . ARG A 1 201 ? 0.779 -11.185 8.368 1.00 48.56 201 ARG A CA 1
ATOM 1630 C C . ARG A 1 201 ? 0.106 -9.946 8.941 1.00 48.56 201 ARG A C 1
ATOM 1632 O O . ARG A 1 201 ? -0.158 -8.993 8.215 1.00 48.56 201 ARG A O 1
ATOM 1639 N N . SER A 1 202 ? -0.052 -9.898 10.264 1.00 49.38 202 SER A N 1
ATOM 1640 C CA . SER A 1 202 ? -0.479 -8.692 10.985 1.00 49.38 202 SER A CA 1
ATOM 1641 C C . SER A 1 202 ? 0.469 -7.507 10.774 1.00 49.38 202 SER A C 1
ATOM 1643 O O . SER A 1 202 ? 0.037 -6.361 10.873 1.00 49.38 202 SER A O 1
ATOM 1645 N N . ALA A 1 203 ? 1.740 -7.765 10.443 1.00 49.94 203 ALA A N 1
ATOM 1646 C CA . ALA A 1 203 ? 2.737 -6.732 10.177 1.00 49.94 203 ALA A CA 1
ATOM 1647 C C . ALA A 1 203 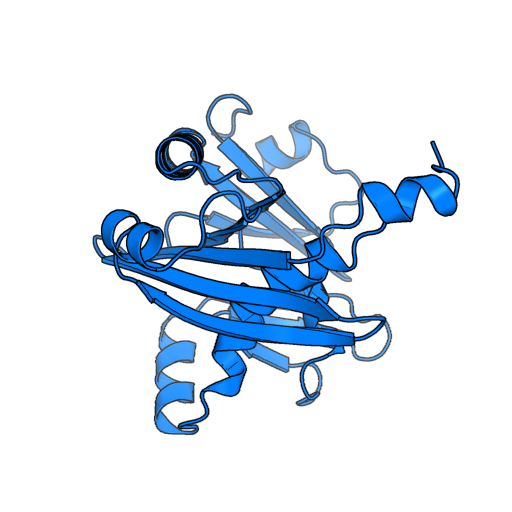? 2.472 -5.946 8.880 1.00 49.94 203 ALA A C 1
ATOM 1649 O O . ALA A 1 203 ? 2.862 -4.789 8.800 1.00 49.94 203 ALA A O 1
ATOM 1650 N N . ILE A 1 204 ? 1.784 -6.525 7.887 1.00 55.97 204 ILE A N 1
ATOM 1651 C CA . ILE A 1 204 ? 1.532 -5.885 6.583 1.00 55.97 204 ILE A CA 1
ATOM 1652 C C . ILE A 1 204 ? 0.446 -4.834 6.721 1.00 55.97 204 ILE A C 1
ATOM 1654 O O . ILE A 1 204 ? 0.699 -3.643 6.582 1.00 55.97 204 ILE A O 1
ATOM 1658 N N . SER A 1 205 ? -0.748 -5.263 7.111 1.00 53.72 205 SER A N 1
ATOM 1659 C CA . SER A 1 205 ? -1.848 -4.347 7.394 1.00 53.72 205 SER A CA 1
ATOM 1660 C C . SER A 1 205 ? -1.499 -3.419 8.564 1.00 53.72 205 SER A C 1
ATOM 1662 O O . SER A 1 205 ? -1.831 -2.238 8.548 1.00 53.72 205 SER A O 1
ATOM 1664 N N . GLY A 1 206 ? -0.722 -3.907 9.537 1.00 52.25 206 GLY A N 1
ATOM 1665 C CA . GLY A 1 206 ? -0.148 -3.083 10.598 1.00 52.25 206 GLY A CA 1
ATOM 1666 C C . GLY A 1 206 ? 0.828 -2.023 10.083 1.00 52.25 206 GLY A C 1
ATOM 1667 O O . GLY A 1 206 ? 0.844 -0.936 10.640 1.00 52.25 206 GLY A O 1
ATOM 1668 N N . SER A 1 207 ? 1.579 -2.276 9.004 1.00 56.59 207 SER A N 1
ATOM 1669 C CA . SER A 1 207 ? 2.497 -1.301 8.388 1.00 56.59 207 SER A CA 1
ATOM 1670 C C . SER A 1 207 ? 1.799 -0.170 7.659 1.00 56.59 207 SER A C 1
ATOM 1672 O O . SER A 1 207 ? 2.225 0.983 7.735 1.00 56.59 207 SER A O 1
ATOM 1674 N N . VAL A 1 208 ? 0.687 -0.503 7.005 1.00 57.38 208 VAL A N 1
ATOM 1675 C CA . VAL A 1 208 ? -0.223 0.463 6.385 1.00 57.38 208 VAL A CA 1
ATOM 1676 C C . VAL A 1 208 ? -0.754 1.420 7.446 1.00 57.38 208 VAL A C 1
ATOM 1678 O O . VAL A 1 208 ? -0.817 2.629 7.240 1.00 57.38 208 VAL A O 1
ATOM 1681 N N . CYS A 1 209 ? -1.058 0.870 8.617 1.00 53.59 209 CYS A N 1
ATOM 1682 C CA . CYS A 1 209 ? -1.609 1.599 9.738 1.00 53.59 209 CYS A CA 1
ATOM 1683 C C . CYS A 1 209 ? -0.550 2.376 10.543 1.00 53.59 209 CYS A C 1
ATOM 1685 O O . CYS A 1 209 ? -0.792 3.509 10.951 1.00 53.59 209 CYS A O 1
ATOM 1687 N N . SER A 1 210 ? 0.631 1.794 10.772 1.00 51.62 210 SER A N 1
ATOM 1688 C CA . SER A 1 210 ? 1.693 2.387 11.590 1.00 51.62 210 SER A CA 1
ATOM 1689 C C . SER A 1 210 ? 2.351 3.563 10.891 1.00 51.62 210 SER A C 1
ATOM 1691 O O . SER A 1 210 ? 2.614 4.565 11.544 1.00 51.62 210 SER A O 1
ATOM 1693 N N . ARG A 1 211 ? 2.535 3.505 9.564 1.00 54.50 211 ARG A N 1
ATOM 1694 C CA . ARG A 1 211 ? 3.011 4.665 8.804 1.00 54.50 211 ARG A CA 1
ATOM 1695 C C . ARG A 1 211 ? 2.070 5.852 8.948 1.00 54.50 211 ARG A C 1
ATOM 1697 O O . ARG A 1 211 ? 2.558 6.966 8.986 1.00 54.50 211 ARG A O 1
ATOM 1704 N N . PHE A 1 212 ? 0.767 5.598 9.040 1.00 51.34 212 PHE A N 1
ATOM 1705 C CA . PHE A 1 212 ? -0.263 6.623 9.157 1.00 51.34 212 PHE A CA 1
ATOM 1706 C C . PHE A 1 212 ? -0.412 7.175 10.586 1.00 51.34 212 PHE A C 1
ATOM 1708 O O . PHE A 1 212 ? -0.611 8.370 10.768 1.00 51.34 212 PHE A O 1
ATOM 1715 N N . LEU A 1 213 ? -0.278 6.329 11.613 1.00 46.28 213 LEU A N 1
ATOM 1716 C CA . LEU A 1 213 ? -0.319 6.774 13.014 1.00 46.28 213 LEU A CA 1
ATOM 1717 C C . LEU A 1 213 ? 0.994 7.418 13.490 1.00 46.28 213 LEU A C 1
ATOM 1719 O O . LEU A 1 213 ? 0.975 8.176 14.454 1.00 46.28 213 LEU A O 1
ATOM 1723 N N . LEU A 1 214 ? 2.118 7.107 12.836 1.00 43.22 214 LEU A N 1
ATOM 1724 C CA . LEU A 1 214 ? 3.448 7.647 13.150 1.00 43.22 214 LEU A CA 1
ATOM 1725 C C . LEU A 1 214 ? 3.903 8.741 12.175 1.00 43.22 214 LEU A C 1
ATOM 1727 O O . LEU A 1 214 ? 4.940 9.357 12.406 1.00 43.22 214 LEU A O 1
ATOM 1731 N N . SER A 1 215 ? 3.179 8.977 11.077 1.00 39.62 215 SER A N 1
ATOM 1732 C CA . SER A 1 215 ? 3.418 10.149 10.240 1.00 39.62 215 SER A CA 1
ATOM 1733 C C . SER A 1 215 ? 2.948 11.385 10.993 1.00 39.62 215 SER A C 1
ATOM 1735 O O . SER A 1 215 ? 1.748 11.563 11.192 1.00 39.62 215 SER A O 1
ATOM 1737 N N . ASP A 1 216 ? 3.902 12.218 11.409 1.00 30.06 216 ASP A N 1
ATOM 1738 C CA . ASP A 1 216 ? 3.635 13.567 11.893 1.00 30.06 216 ASP A CA 1
ATOM 1739 C C . ASP A 1 216 ? 2.780 14.317 10.863 1.00 30.06 216 ASP A C 1
ATOM 1741 O O . ASP A 1 216 ? 3.249 14.644 9.770 1.00 30.06 216 ASP A O 1
ATOM 1745 N N . VAL A 1 217 ? 1.520 14.572 11.216 1.00 36.22 217 VAL A N 1
ATOM 1746 C CA . VAL A 1 217 ? 0.712 15.639 10.608 1.00 36.22 217 VAL A CA 1
ATOM 1747 C C . VAL A 1 217 ? 1.229 16.994 11.099 1.00 36.22 217 VAL A C 1
ATOM 1749 O O . VAL A 1 217 ? 1.615 17.111 12.292 1.00 36.22 217 VAL A O 1
#

Foldseek 3Di:
DDDDPVVCVVVQQQKAKQWEWADAPPWIKIWIWMWGDDPNDIDGPDIDIDRDPVVVLVVDDAAHAYLYEYEYPQKDKDKAFFDPDDDPVVVCVVPVPDDPQFWDKDWAGFDGIIMIIIHTPVVVVVVQVSCVVSRYHHPHYHYYDPLCLQCLVVDDDPPQWDAAQQKTWRADPPPRGTPDIDGDPVSVVVVVVPDPDPPRRSSRSVSSVNCVSVPDD

Secondary structure (DSSP, 8-state):
----HHHHHHH--SEEEEEEEEEETTEEEEEEEEEEEETTEEEEEEEEEESSHHHHTTTSPTT-EEEEEEEETTSEEEEEE--SS--HHHHHHH-TT--TTTEEEEEEE-SSEEEEEEEEHHHHHHHHHHHHHTT-EEEEEEEGGGGGGGTTTTS--STTEEEETTEEEEE-TTT--EEEEEE-HHHHHHHHTT---THHHHHHHHHHHHHHHHS--

pLDDT: mean 80.71, std 17.85, range [30.06, 96.81]

Radius of gyration: 17.59 Å; chains: 1; bounding box: 44×50×48 Å